Protein AF-A0A914IDL0-F1 (afdb_monomer_lite)

Structure (mmCIF, N/CA/C/O backbone):
data_AF-A0A914IDL0-F1
#
_entry.id   AF-A0A914IDL0-F1
#
loop_
_atom_site.group_PDB
_atom_site.id
_atom_site.type_symbol
_atom_site.label_atom_id
_atom_site.label_alt_id
_atom_site.label_comp_id
_atom_site.label_asym_id
_atom_site.label_entity_id
_atom_site.label_seq_id
_atom_site.pdbx_PDB_ins_code
_atom_site.Cartn_x
_atom_site.Cartn_y
_atom_site.Cartn_z
_atom_site.occupancy
_atom_site.B_iso_or_equiv
_atom_site.auth_seq_id
_atom_site.auth_comp_id
_atom_site.auth_asym_id
_atom_site.auth_atom_id
_atom_site.pdbx_PDB_model_num
ATOM 1 N N . MET A 1 1 ? 23.361 -50.072 -3.884 1.00 53.38 1 MET A N 1
ATOM 2 C CA . MET A 1 1 ? 23.151 -49.444 -2.565 1.00 53.38 1 MET A CA 1
ATOM 3 C C . MET A 1 1 ? 21.654 -49.347 -2.367 1.00 53.38 1 MET A C 1
ATOM 5 O O . MET A 1 1 ? 21.028 -48.433 -2.891 1.00 53.38 1 MET A O 1
ATOM 9 N N . GLU A 1 2 ? 21.094 -50.383 -1.753 1.00 50.19 2 GLU A N 1
ATOM 10 C CA . GLU A 1 2 ? 19.689 -50.462 -1.358 1.00 50.19 2 GLU A CA 1
ATOM 11 C C . GLU A 1 2 ? 19.486 -49.591 -0.116 1.00 50.19 2 GLU A C 1
ATOM 13 O O . GLU A 1 2 ? 20.300 -49.627 0.804 1.00 50.19 2 GLU A O 1
ATOM 18 N N . PHE A 1 3 ? 18.446 -48.759 -0.124 1.00 53.84 3 PHE A N 1
ATOM 19 C CA . PHE A 1 3 ? 18.029 -47.995 1.047 1.00 53.84 3 PHE A CA 1
ATOM 20 C C . PHE A 1 3 ? 16.769 -48.642 1.608 1.00 53.84 3 PHE A C 1
ATOM 22 O O . PHE A 1 3 ? 15.691 -48.521 1.019 1.00 53.84 3 PHE A O 1
ATOM 29 N N . ASP A 1 4 ? 16.929 -49.309 2.746 1.00 59.97 4 ASP A N 1
ATOM 30 C CA . ASP A 1 4 ? 15.833 -49.846 3.537 1.00 59.97 4 ASP A CA 1
ATOM 31 C C . ASP A 1 4 ? 14.940 -48.710 4.049 1.00 59.97 4 ASP A C 1
ATOM 33 O O . ASP A 1 4 ? 15.368 -47.789 4.750 1.00 59.97 4 ASP A O 1
ATOM 37 N N . ARG A 1 5 ? 13.665 -48.775 3.658 1.00 61.88 5 ARG A N 1
ATOM 38 C CA . ARG A 1 5 ? 12.583 -47.949 4.195 1.00 61.88 5 ARG A CA 1
ATOM 39 C C . ARG A 1 5 ? 12.148 -48.530 5.534 1.00 61.88 5 ARG A C 1
ATOM 41 O O . ARG A 1 5 ? 11.360 -49.471 5.564 1.00 61.88 5 ARG A O 1
ATOM 48 N N . ILE A 1 6 ? 12.600 -47.924 6.623 1.00 59.97 6 ILE A N 1
ATOM 49 C CA . ILE A 1 6 ? 11.991 -48.124 7.939 1.00 59.97 6 ILE A CA 1
ATOM 50 C C . ILE A 1 6 ? 10.787 -47.182 8.024 1.00 59.97 6 ILE A C 1
ATOM 52 O O . ILE A 1 6 ? 10.911 -45.962 7.916 1.00 59.97 6 ILE A O 1
ATOM 56 N N . SER A 1 7 ? 9.607 -47.792 8.091 1.00 63.62 7 SER A N 1
ATOM 57 C CA . SER A 1 7 ? 8.305 -47.142 8.156 1.00 63.62 7 SER A CA 1
ATOM 58 C C . SER A 1 7 ? 7.764 -47.332 9.567 1.00 63.62 7 SER A C 1
ATOM 60 O O . SER A 1 7 ? 7.037 -48.291 9.821 1.00 63.62 7 SER A O 1
ATOM 62 N N . ASP A 1 8 ? 8.111 -46.421 10.471 1.00 61.69 8 ASP A N 1
ATOM 63 C CA . ASP A 1 8 ? 7.585 -46.433 11.832 1.00 61.69 8 ASP A CA 1
ATOM 64 C C . ASP A 1 8 ? 6.158 -45.872 11.832 1.00 61.69 8 ASP A C 1
ATOM 66 O O . ASP A 1 8 ? 5.907 -44.685 11.611 1.00 61.69 8 ASP A O 1
ATOM 70 N N . LYS A 1 9 ? 5.199 -46.786 12.008 1.00 61.06 9 LYS A N 1
ATOM 71 C CA . LYS A 1 9 ? 3.814 -46.487 12.367 1.00 61.06 9 LYS A CA 1
ATOM 72 C C . LYS A 1 9 ? 3.774 -46.229 13.870 1.00 61.06 9 LYS A C 1
ATOM 74 O O . LYS A 1 9 ? 3.728 -47.175 14.648 1.00 61.06 9 LYS A O 1
ATOM 79 N N . GLU A 1 10 ? 3.764 -44.964 14.268 1.00 64.38 10 GLU A N 1
ATOM 80 C CA . GLU A 1 10 ? 3.316 -44.590 15.609 1.00 64.38 10 GLU A CA 1
ATOM 81 C C . GLU A 1 10 ? 1.783 -44.557 15.628 1.00 64.38 10 GLU A C 1
ATOM 83 O O . GLU A 1 10 ? 1.140 -43.684 15.038 1.00 64.38 10 GLU A O 1
ATOM 88 N N . GLU A 1 11 ? 1.201 -45.563 16.281 1.00 61.72 11 GLU A N 1
ATOM 89 C CA . GLU A 1 11 ? -0.182 -45.565 16.745 1.00 61.72 11 GLU A CA 1
ATOM 90 C C . GLU A 1 11 ? -0.327 -44.519 17.856 1.00 61.72 11 GLU A C 1
ATOM 92 O O . GLU A 1 11 ? 0.164 -44.701 18.968 1.00 61.72 11 GLU A O 1
ATOM 97 N N . PHE A 1 12 ? -1.002 -43.409 17.556 1.00 57.94 12 PHE A N 1
ATOM 98 C CA . PHE A 1 12 ? -1.473 -42.490 18.586 1.00 57.94 12 PHE A CA 1
ATOM 99 C C . PHE A 1 12 ? -2.861 -42.922 19.052 1.00 57.94 12 PHE A C 1
ATOM 101 O O . PHE A 1 12 ? -3.850 -42.829 18.323 1.00 57.94 12 PHE A O 1
ATOM 108 N N . ASP A 1 13 ? -2.877 -43.412 20.286 1.00 62.47 13 ASP A N 1
ATOM 109 C CA . ASP A 1 13 ? -4.040 -43.785 21.072 1.00 62.47 13 ASP A CA 1
ATOM 110 C C . ASP A 1 13 ? -4.947 -42.561 21.303 1.00 62.47 13 ASP A C 1
ATOM 112 O O . ASP A 1 13 ? -4.528 -41.530 21.843 1.00 62.47 13 ASP A O 1
ATOM 116 N N . ASN A 1 14 ? -6.197 -42.669 20.847 1.00 55.72 14 ASN A N 1
ATOM 117 C CA . ASN A 1 14 ? -7.244 -41.663 21.007 1.00 55.72 14 ASN A CA 1
ATOM 118 C C . ASN A 1 14 ? -7.779 -41.723 22.442 1.00 55.72 14 ASN A C 1
ATOM 120 O O . ASN A 1 14 ? -8.839 -42.277 22.731 1.00 55.72 14 ASN A O 1
ATOM 124 N N . GLY A 1 15 ? -7.007 -41.139 23.353 1.00 55.31 15 GLY A N 1
ATOM 125 C CA . GLY A 1 15 ? -7.364 -40.991 24.751 1.00 55.31 15 GLY A CA 1
ATOM 126 C C . GLY A 1 15 ? -8.398 -39.889 24.985 1.00 55.31 15 GLY A C 1
ATOM 127 O O . GLY A 1 15 ? -8.046 -38.719 25.077 1.00 55.31 15 GLY A O 1
ATOM 128 N N . LYS A 1 16 ? -9.634 -40.339 25.212 1.00 52.12 16 LYS A N 1
ATOM 129 C CA . LYS A 1 16 ? -10.623 -39.817 26.170 1.00 52.12 16 LYS A CA 1
ATOM 130 C C . LYS A 1 16 ? -11.226 -38.432 25.935 1.00 52.12 16 LYS A C 1
ATOM 132 O O . LYS A 1 16 ? -10.655 -37.387 26.236 1.00 52.12 16 LYS A O 1
ATOM 137 N N . ASP A 1 17 ? -12.501 -38.522 25.581 1.00 59.78 17 ASP A N 1
ATOM 138 C CA . ASP A 1 17 ? -13.579 -37.592 25.872 1.00 59.78 17 ASP A CA 1
ATOM 139 C C . ASP A 1 17 ? -13.474 -37.016 27.294 1.00 59.78 17 ASP A C 1
ATOM 141 O O . ASP A 1 17 ? -13.763 -37.677 28.294 1.00 59.78 17 ASP A O 1
ATOM 145 N N . ALA A 1 18 ? -13.067 -35.754 27.375 1.00 55.25 18 ALA A N 1
ATOM 146 C CA . ALA A 1 18 ? -13.416 -34.887 28.482 1.00 55.25 18 ALA A CA 1
ATOM 147 C C . ALA A 1 18 ? -14.534 -33.973 27.978 1.00 55.25 18 ALA A C 1
ATOM 149 O O . ALA A 1 18 ? -14.288 -33.002 27.260 1.00 55.25 18 ALA A O 1
ATOM 150 N N . GLU A 1 19 ? -15.773 -34.321 28.330 1.00 53.66 19 GLU A N 1
ATOM 151 C CA . GLU A 1 19 ? -16.897 -33.391 28.351 1.00 53.66 19 GLU A CA 1
ATOM 152 C C . GLU A 1 19 ? -16.552 -32.243 29.312 1.00 53.66 19 GLU A C 1
ATOM 154 O O . GLU A 1 19 ? -16.916 -32.239 30.487 1.00 53.66 19 GLU A O 1
ATOM 159 N N . GLU A 1 20 ? -15.823 -31.244 28.816 1.00 51.47 20 GLU A N 1
ATOM 160 C CA . GLU A 1 20 ? -15.829 -29.922 29.423 1.00 51.47 20 GLU A CA 1
ATOM 161 C C . GLU A 1 20 ? -17.217 -29.331 29.184 1.00 51.47 20 GLU A C 1
ATOM 163 O O . GLU A 1 20 ? -17.529 -28.761 28.134 1.00 51.47 20 GLU A O 1
ATOM 168 N N . GLN A 1 21 ? -18.076 -29.501 30.187 1.00 46.31 21 GLN A N 1
ATOM 169 C CA . GLN A 1 21 ? -19.281 -28.709 30.347 1.00 46.31 21 GLN A CA 1
ATOM 170 C C . GLN A 1 21 ? -18.874 -27.233 30.334 1.00 46.31 21 GLN A C 1
ATOM 172 O O . GLN A 1 21 ? -18.339 -26.693 31.300 1.00 46.31 21 GLN A O 1
ATOM 177 N N . SER A 1 22 ? -19.101 -26.594 29.186 1.00 48.56 22 SER A N 1
ATOM 178 C CA . SER A 1 22 ? -18.901 -25.170 28.956 1.00 48.56 22 SER A CA 1
ATOM 179 C C . SER A 1 22 ? -19.934 -24.377 29.758 1.00 48.56 22 SER A C 1
ATOM 181 O O . SER A 1 22 ? -20.958 -23.929 29.245 1.00 48.56 22 SER A O 1
ATOM 183 N N . THR A 1 23 ? -19.671 -24.214 31.049 1.00 55.06 23 THR A N 1
ATOM 184 C CA . THR A 1 23 ? -20.317 -23.213 31.889 1.00 55.06 23 THR A CA 1
ATOM 185 C C . THR A 1 23 ? -19.525 -21.919 31.760 1.00 55.06 23 THR A C 1
ATOM 187 O O . THR A 1 23 ? -18.574 -21.709 32.500 1.00 55.06 23 THR A O 1
ATOM 190 N N . ASP A 1 24 ? -19.863 -21.083 30.778 1.00 47.00 24 ASP A N 1
ATOM 191 C CA . ASP A 1 24 ? -19.649 -19.632 30.881 1.00 47.00 24 ASP A CA 1
ATOM 192 C C . ASP A 1 24 ? -20.396 -18.889 29.762 1.00 47.00 24 ASP A C 1
ATOM 194 O O . ASP A 1 24 ? -19.827 -18.255 28.867 1.00 47.00 24 ASP A O 1
ATOM 198 N N . SER A 1 25 ? -21.730 -18.911 29.850 1.00 53.28 25 SER A N 1
ATOM 199 C CA . SER A 1 25 ? -22.615 -17.945 29.185 1.00 53.28 25 SER A CA 1
ATOM 200 C C . SER A 1 25 ? -22.559 -16.568 29.873 1.00 53.28 25 SER A C 1
ATOM 202 O O . SER A 1 25 ? -23.569 -15.899 30.070 1.00 53.28 25 SER A O 1
ATOM 204 N N . LEU A 1 26 ? -21.359 -16.070 30.196 1.00 55.09 26 LEU A N 1
ATOM 205 C CA . LEU A 1 26 ? -21.139 -14.815 30.939 1.00 55.09 26 LEU A CA 1
ATOM 206 C C . LEU A 1 26 ? -21.506 -13.530 30.161 1.00 55.09 26 LEU A C 1
ATOM 208 O O . LEU A 1 26 ? -21.188 -12.421 30.582 1.00 55.09 26 LEU A O 1
ATOM 212 N N . PHE A 1 27 ? -22.198 -13.664 29.029 1.00 54.50 27 PHE A N 1
ATOM 213 C CA . PHE A 1 27 ? -22.925 -12.581 28.370 1.00 54.50 27 PHE A CA 1
ATOM 214 C C . PHE A 1 27 ? -24.301 -13.067 27.891 1.00 54.50 27 PHE A C 1
ATOM 216 O O . PHE A 1 27 ? -24.669 -12.887 26.727 1.00 54.50 27 PHE A O 1
ATOM 223 N N . ASP A 1 28 ? -25.082 -13.651 28.798 1.00 46.97 28 ASP A N 1
ATOM 224 C CA . ASP A 1 28 ? -26.540 -13.692 28.683 1.00 46.97 28 ASP A CA 1
ATOM 225 C C . ASP A 1 28 ? -27.102 -12.261 28.802 1.00 46.97 28 ASP A C 1
ATOM 227 O O . ASP A 1 28 ? -27.613 -11.810 29.822 1.00 46.97 28 ASP A O 1
ATOM 231 N N . ASN A 1 29 ? -26.972 -11.497 27.715 1.00 54.56 29 ASN A N 1
ATOM 232 C CA . ASN A 1 29 ? -27.683 -10.234 27.501 1.00 54.56 29 ASN A CA 1
ATOM 233 C C . ASN A 1 29 ? -29.104 -10.510 26.966 1.00 54.56 29 ASN A C 1
ATOM 235 O O . ASN A 1 29 ? -29.599 -9.812 26.082 1.00 54.56 29 ASN A O 1
ATOM 239 N N . SER A 1 30 ? -29.764 -11.545 27.485 1.00 47.38 30 SER A N 1
ATOM 240 C CA . SER A 1 30 ? -31.131 -11.946 27.133 1.00 47.38 30 SER A CA 1
ATOM 241 C C . SER A 1 30 ? -32.203 -11.064 27.793 1.00 47.38 30 SER A C 1
ATOM 243 O O . SER A 1 30 ? -33.392 -11.286 27.596 1.00 47.38 30 SER A O 1
ATOM 245 N N . ASN A 1 31 ? -31.806 -9.986 28.479 1.00 48.25 31 ASN A N 1
ATOM 246 C CA . ASN A 1 31 ? -32.721 -8.977 29.022 1.00 48.25 31 ASN A CA 1
ATOM 247 C C . ASN A 1 31 ? -32.822 -7.698 28.165 1.00 48.25 31 ASN A C 1
ATOM 249 O O . ASN A 1 31 ? -33.204 -6.637 28.663 1.00 48.25 31 ASN A O 1
ATOM 253 N N . LEU A 1 32 ? -32.505 -7.768 26.865 1.00 51.59 32 LEU A N 1
ATOM 254 C CA . LEU A 1 32 ? -32.957 -6.743 25.922 1.00 51.59 32 LEU A CA 1
ATOM 255 C C . LEU A 1 32 ? -34.403 -7.058 25.533 1.00 51.59 32 LEU A C 1
ATOM 257 O O . LEU A 1 32 ? -34.675 -7.652 24.494 1.00 51.59 32 LEU A O 1
ATOM 261 N N . LYS A 1 33 ? -35.331 -6.651 26.405 1.00 49.22 33 LYS A N 1
ATOM 262 C CA . LYS A 1 33 ? -36.736 -6.475 26.042 1.00 49.22 33 LYS A CA 1
ATOM 263 C C . LYS A 1 33 ? -36.790 -5.723 24.718 1.00 49.22 33 LYS A C 1
ATOM 265 O O . LYS A 1 33 ? -36.422 -4.545 24.658 1.00 49.22 33 LYS A O 1
ATOM 270 N N . GLU A 1 34 ? -37.270 -6.408 23.687 1.00 46.97 34 GLU A N 1
ATOM 271 C CA . GLU A 1 34 ? -37.801 -5.826 22.460 1.00 46.97 34 GLU A CA 1
ATOM 272 C C . GLU A 1 34 ? -38.983 -4.934 22.851 1.00 46.97 34 GLU A C 1
ATOM 274 O O . GLU A 1 34 ? -40.152 -5.307 22.809 1.00 46.97 34 GLU A O 1
ATOM 279 N N . SER A 1 35 ? -38.656 -3.740 23.334 1.00 49.28 35 SER A N 1
ATOM 280 C CA . SER A 1 35 ? -39.630 -2.706 23.625 1.00 49.28 35 SER A CA 1
ATOM 281 C C . SER A 1 35 ? -39.930 -2.033 22.299 1.00 49.28 35 SER A C 1
ATOM 283 O O . SER A 1 35 ? -39.184 -1.183 21.810 1.00 49.28 35 SER A O 1
ATOM 285 N N . SER A 1 36 ? -41.016 -2.509 21.707 1.00 52.31 36 SER A N 1
ATOM 286 C CA . SER A 1 36 ? -41.804 -1.845 20.685 1.00 52.31 36 SER A CA 1
ATOM 287 C C . SER A 1 36 ? -41.843 -0.322 20.867 1.00 52.31 36 SER A C 1
ATOM 289 O O . SER A 1 36 ? -42.139 0.178 21.949 1.00 52.31 36 SER A O 1
ATOM 291 N N . SER A 1 37 ? -41.613 0.369 19.747 1.00 65.81 37 SER A N 1
ATOM 292 C CA . SER A 1 37 ? -42.157 1.681 19.369 1.00 65.81 37 SER A CA 1
ATOM 293 C C . SER A 1 37 ? -42.085 2.826 20.388 1.00 65.81 37 SER A C 1
ATOM 295 O O . SER A 1 37 ? -42.917 2.925 21.282 1.00 65.81 37 SER A O 1
ATOM 297 N N . ASN A 1 38 ? -41.232 3.819 20.124 1.00 46.03 38 ASN A N 1
ATOM 298 C CA . ASN A 1 38 ? -41.718 5.190 19.950 1.00 46.03 38 ASN A CA 1
ATOM 299 C C . ASN A 1 38 ? -40.629 6.087 19.368 1.00 46.03 38 ASN A C 1
ATOM 301 O O . ASN A 1 38 ? -39.452 5.960 19.687 1.00 46.03 38 ASN A O 1
ATOM 305 N N . SER A 1 39 ? -41.047 7.000 18.497 1.00 49.53 39 SER A N 1
ATOM 306 C CA . SER A 1 39 ? -40.244 7.978 17.767 1.00 49.53 39 SER A CA 1
ATOM 307 C C . SER A 1 39 ? -39.629 9.055 18.676 1.00 49.53 39 SER A C 1
ATOM 309 O O . SER A 1 39 ? -39.785 10.255 18.428 1.00 49.53 39 SER A O 1
ATOM 311 N N . GLN A 1 40 ? -38.942 8.657 19.748 1.00 56.47 40 GLN A N 1
ATOM 312 C CA . GLN A 1 40 ? -38.040 9.549 20.456 1.00 56.47 40 GLN A CA 1
ATOM 313 C C . GLN A 1 40 ? -36.929 9.896 19.475 1.00 56.47 40 GLN A C 1
ATOM 315 O O . GLN A 1 40 ? -36.111 9.056 19.118 1.00 56.47 40 GLN A O 1
ATOM 320 N N . LYS A 1 41 ? -36.945 11.138 18.980 1.00 62.91 41 LYS A N 1
ATOM 321 C CA . LYS A 1 41 ? -35.801 11.732 18.291 1.00 62.91 41 LYS A CA 1
ATOM 322 C C . LYS A 1 41 ? -34.587 11.475 19.176 1.00 62.91 41 LYS A C 1
ATOM 324 O O . LYS A 1 41 ? -34.487 12.101 20.229 1.00 62.91 41 LYS A O 1
ATOM 329 N N . ASP A 1 42 ? -33.739 10.531 18.770 1.00 68.00 42 ASP A N 1
ATOM 330 C CA . ASP A 1 42 ? -32.558 10.113 19.515 1.00 68.00 42 ASP A CA 1
ATOM 331 C C . ASP A 1 42 ? -31.793 11.362 19.945 1.00 68.00 42 ASP A C 1
ATOM 333 O O . ASP A 1 42 ? -31.187 12.055 19.118 1.00 68.00 42 ASP A O 1
ATOM 337 N N . ILE A 1 43 ? -31.864 11.695 21.238 1.00 79.81 43 ILE A N 1
ATOM 338 C CA . ILE A 1 43 ? -31.098 12.803 21.796 1.00 79.81 43 ILE A CA 1
ATOM 339 C C . ILE A 1 43 ? -29.644 12.391 21.631 1.00 79.81 43 ILE A C 1
ATOM 341 O O . ILE A 1 43 ? -29.117 11.544 22.353 1.00 79.81 43 ILE A O 1
ATOM 345 N N . LYS A 1 44 ? -29.002 12.946 20.604 1.00 85.69 44 LYS A N 1
ATOM 346 C CA . LYS A 1 44 ? -27.633 12.612 20.243 1.00 85.69 44 LYS A CA 1
ATOM 347 C C . LYS A 1 44 ? -26.725 13.041 21.387 1.00 85.69 44 LYS A C 1
ATOM 349 O O . LYS A 1 44 ? -26.367 14.213 21.484 1.00 85.69 44 LYS A O 1
ATOM 354 N N . LYS A 1 45 ? -26.337 12.082 22.232 1.00 91.81 45 LYS A N 1
ATOM 355 C CA . LYS A 1 45 ? -25.409 12.312 23.342 1.00 91.81 45 LYS A CA 1
ATOM 356 C C . LYS A 1 45 ? -24.155 13.014 22.814 1.00 91.81 45 LYS A C 1
ATOM 358 O O . LYS A 1 45 ? -23.444 12.497 21.944 1.00 91.81 45 LYS A O 1
ATOM 363 N N . MET A 1 46 ? -23.909 14.229 23.299 1.00 94.44 46 MET A N 1
ATOM 364 C CA . MET A 1 46 ? -22.723 14.997 22.943 1.00 94.44 46 MET A CA 1
ATOM 365 C C . MET A 1 46 ? -21.599 14.646 23.907 1.00 94.44 46 MET A C 1
ATOM 367 O O . MET A 1 46 ? -21.603 15.063 25.053 1.00 94.44 46 MET A O 1
ATOM 371 N N . TYR A 1 47 ? -20.622 13.890 23.415 1.00 96.06 47 TYR A N 1
ATOM 372 C CA . TYR A 1 47 ? -19.404 13.603 24.165 1.00 96.06 47 TYR A CA 1
ATOM 373 C C . TYR A 1 47 ? -18.439 14.788 24.077 1.00 96.06 47 TYR A C 1
ATOM 375 O O . TYR A 1 47 ? -18.167 15.302 22.977 1.00 96.06 47 TYR A O 1
ATOM 383 N N . SER A 1 48 ? -17.868 15.178 25.208 1.00 97.25 48 SER A N 1
ATOM 384 C CA . SER A 1 48 ? -16.754 16.115 25.320 1.00 97.25 48 SER A CA 1
ATOM 385 C C . SER A 1 48 ? -15.498 15.588 24.605 1.00 97.25 48 SER A C 1
ATOM 387 O O . SER A 1 48 ? -15.447 14.469 24.088 1.00 97.25 48 SER A O 1
ATOM 389 N N . LYS A 1 49 ? -14.459 16.421 24.489 1.00 96.88 49 LYS A N 1
ATOM 390 C CA . LYS A 1 49 ? -13.193 16.006 23.859 1.00 96.88 49 LYS A CA 1
ATOM 391 C C . LYS A 1 49 ? -12.474 14.928 24.682 1.00 96.88 49 LYS A C 1
ATOM 393 O O . LYS A 1 49 ? -11.928 14.011 24.075 1.00 96.88 49 LYS A O 1
ATOM 398 N N . VAL A 1 50 ? -12.500 15.053 26.010 1.00 96.56 50 VAL A N 1
ATOM 399 C CA . VAL A 1 50 ? -11.821 14.156 26.959 1.00 96.56 50 VAL A CA 1
ATOM 400 C C . VAL A 1 50 ? -12.494 12.785 26.966 1.00 96.56 50 VAL A C 1
ATOM 402 O O . VAL A 1 50 ? -11.831 11.798 26.661 1.00 96.56 50 VAL A O 1
ATOM 405 N N . GLU A 1 51 ? -13.825 12.733 27.104 1.00 97.12 51 GLU A N 1
ATOM 406 C CA . GLU A 1 51 ? -14.588 11.471 27.052 1.00 97.12 51 GLU A CA 1
ATOM 407 C C . GLU A 1 51 ? -14.336 10.701 25.747 1.00 97.12 51 GLU A C 1
ATOM 409 O O . GLU A 1 51 ? -14.190 9.481 25.733 1.00 97.12 51 GLU A O 1
ATOM 414 N N . LYS A 1 52 ? -14.234 11.403 24.608 1.00 97.06 52 LYS A N 1
ATOM 415 C CA . LYS A 1 52 ? -13.910 10.752 23.328 1.00 97.06 52 LYS A CA 1
ATOM 416 C C . LYS A 1 52 ? -12.539 10.073 23.344 1.00 97.06 52 LYS A C 1
ATOM 418 O O . LYS A 1 52 ? -12.376 9.052 22.678 1.00 97.06 52 LYS A O 1
ATOM 423 N N . GLN A 1 53 ? -11.547 10.654 24.018 1.00 95.06 53 GLN A N 1
ATOM 424 C CA . GLN A 1 53 ? -10.205 10.076 24.127 1.00 95.06 53 GLN A CA 1
ATOM 425 C C . GLN A 1 53 ? -10.193 8.882 25.088 1.00 95.06 53 GLN A C 1
ATOM 427 O O . GLN A 1 53 ? -9.603 7.857 24.746 1.00 95.06 53 GLN A O 1
ATOM 432 N N . GLU A 1 54 ? -10.902 8.977 26.213 1.00 96.94 54 GLU A N 1
ATOM 433 C CA . GLU A 1 54 ? -11.084 7.882 27.177 1.00 96.94 54 GLU A CA 1
ATOM 434 C C . GLU A 1 54 ? -11.760 6.674 26.523 1.00 96.94 54 GLU A C 1
ATOM 436 O O . GLU A 1 54 ? -11.202 5.577 26.528 1.00 96.94 54 GLU A O 1
ATOM 441 N N . ILE A 1 55 ? -12.870 6.894 25.807 1.00 97.06 55 ILE A N 1
ATOM 442 C CA . ILE A 1 55 ? -13.561 5.835 25.054 1.00 97.06 55 ILE A CA 1
ATOM 443 C C . ILE A 1 55 ? -12.623 5.185 24.028 1.00 97.06 55 ILE A C 1
ATOM 445 O O . ILE A 1 55 ? -12.656 3.971 23.830 1.00 97.06 55 ILE A O 1
ATOM 449 N N . ILE A 1 56 ? -11.760 5.954 23.350 1.00 96.25 56 ILE A N 1
ATOM 450 C CA . ILE A 1 56 ? -10.776 5.375 22.420 1.00 96.25 56 ILE A CA 1
ATOM 451 C C . ILE A 1 56 ? -9.765 4.489 23.159 1.00 96.25 56 ILE A C 1
ATOM 453 O O . ILE A 1 56 ? -9.416 3.423 22.639 1.00 96.25 56 ILE A O 1
ATOM 457 N N . ALA A 1 57 ? -9.276 4.922 24.322 1.00 96.12 57 ALA A N 1
ATOM 458 C CA . ALA A 1 57 ? -8.313 4.170 25.118 1.00 96.12 57 ALA A CA 1
ATOM 459 C C . ALA A 1 57 ? -8.922 2.853 25.628 1.00 96.12 57 ALA A C 1
ATOM 461 O O . ALA A 1 57 ? -8.354 1.781 25.389 1.00 96.12 57 ALA A O 1
ATOM 462 N N . GLU A 1 58 ? -10.118 2.909 26.216 1.00 97.00 58 GLU A N 1
ATOM 463 C CA . GLU A 1 58 ? -10.846 1.727 26.690 1.00 97.00 58 GLU A CA 1
ATOM 464 C C . GLU A 1 58 ? -11.207 0.778 25.547 1.00 97.00 58 GLU A C 1
ATOM 466 O O . GLU A 1 58 ? -11.010 -0.435 25.655 1.00 97.00 58 GLU A O 1
ATOM 471 N N . PHE A 1 59 ? -11.619 1.316 24.394 1.00 96.25 59 PHE A N 1
ATOM 472 C CA . PHE A 1 59 ? -11.853 0.520 23.192 1.00 96.25 59 PHE A CA 1
ATOM 473 C C . PHE A 1 59 ? -10.618 -0.314 22.812 1.00 96.25 59 PHE A C 1
ATOM 475 O O . PHE A 1 59 ? -10.743 -1.473 22.407 1.00 96.25 59 PHE A O 1
ATOM 482 N N . TYR A 1 60 ? -9.410 0.254 22.905 1.00 94.88 60 TYR A N 1
ATOM 483 C CA . TYR A 1 60 ? -8.178 -0.484 22.612 1.00 94.88 60 TYR A CA 1
ATOM 484 C C . TYR A 1 60 ? -7.830 -1.512 23.689 1.00 94.88 60 TYR A C 1
ATOM 486 O O . TYR A 1 60 ? -7.358 -2.595 23.329 1.00 94.88 60 TYR A O 1
ATOM 494 N N . LYS A 1 61 ? -8.087 -1.205 24.965 1.00 96.50 61 LYS A N 1
ATOM 495 C CA . LYS A 1 61 ? -7.910 -2.139 26.084 1.00 96.50 61 LYS A CA 1
ATOM 496 C C . LYS A 1 61 ? -8.784 -3.383 25.897 1.00 96.50 61 LYS A C 1
ATOM 498 O O . LYS A 1 61 ? -8.243 -4.480 25.761 1.00 96.50 61 LYS A O 1
ATOM 503 N N . LEU A 1 62 ? -10.093 -3.197 25.707 1.00 96.00 62 LEU A N 1
ATOM 504 C CA . LEU A 1 62 ? -11.049 -4.285 25.459 1.00 96.00 62 LEU A CA 1
ATOM 505 C C . LEU A 1 62 ? -10.690 -5.092 24.207 1.00 96.00 62 LEU A C 1
ATOM 507 O O . LEU A 1 62 ? -10.734 -6.321 24.197 1.00 96.00 62 LEU A O 1
ATOM 511 N N . LYS A 1 63 ? -10.252 -4.416 23.139 1.00 94.44 63 LYS A N 1
ATOM 512 C CA . LYS A 1 63 ? -9.807 -5.097 21.917 1.00 94.44 63 LYS A CA 1
ATOM 513 C C . LYS A 1 63 ? -8.552 -5.948 22.134 1.00 94.44 63 LYS A C 1
ATOM 515 O O . LYS A 1 63 ? -8.396 -6.968 21.460 1.00 94.44 63 LYS A O 1
ATOM 520 N N . LYS A 1 64 ? -7.635 -5.527 23.009 1.00 93.00 64 LYS A N 1
ATOM 521 C CA . LYS A 1 64 ? -6.432 -6.296 23.361 1.00 93.00 64 LYS A CA 1
ATOM 522 C C . LYS A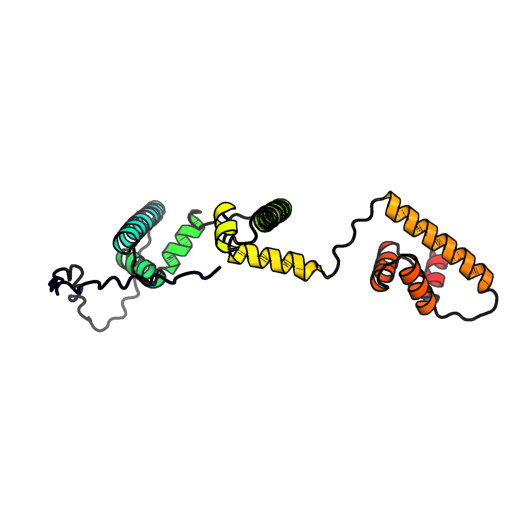 1 64 ? -6.807 -7.527 24.186 1.00 93.00 64 LYS A C 1
ATOM 524 O O . LYS A 1 64 ? -6.374 -8.616 23.827 1.00 93.00 64 LYS A O 1
ATOM 529 N N . GLU A 1 65 ? -7.653 -7.358 25.199 1.00 94.25 65 GLU A N 1
ATOM 530 C CA . GLU A 1 65 ? -8.159 -8.447 26.049 1.00 94.25 65 GLU A CA 1
ATOM 531 C C . GLU A 1 65 ? -8.920 -9.502 25.236 1.00 94.25 65 GLU A C 1
ATOM 533 O O . GLU A 1 65 ? -8.661 -10.702 25.360 1.00 94.25 65 GLU A O 1
ATOM 538 N N . PHE A 1 66 ? -9.788 -9.061 24.320 1.00 92.25 66 PHE A N 1
ATOM 539 C CA . PHE A 1 66 ? -10.510 -9.971 23.433 1.00 92.25 66 PHE A CA 1
ATOM 540 C C . PHE A 1 66 ? -9.544 -10.784 22.563 1.00 92.25 66 PHE A C 1
ATOM 542 O O . PHE A 1 66 ? -9.694 -11.992 22.421 1.00 92.25 66 PHE A O 1
ATOM 549 N N . LYS A 1 67 ? -8.509 -10.143 22.004 1.00 89.00 67 LYS A N 1
ATOM 550 C CA . LYS A 1 67 ? -7.496 -10.823 21.183 1.00 89.00 67 LYS A CA 1
ATOM 551 C C . LYS A 1 67 ? -6.673 -11.847 21.953 1.00 89.00 67 LYS A C 1
ATOM 553 O O . LYS A 1 67 ? -6.307 -12.856 21.362 1.00 89.00 67 LYS A O 1
ATOM 558 N N . SER A 1 68 ? -6.347 -11.579 23.217 1.00 92.00 68 SER A N 1
ATOM 559 C CA . SER A 1 68 ? -5.625 -12.549 24.045 1.00 92.00 68 SER A CA 1
ATOM 560 C C . SER A 1 68 ? -6.479 -13.772 24.358 1.00 92.00 68 SER A C 1
ATOM 562 O O . SER A 1 68 ? -5.960 -14.879 24.280 1.00 92.00 68 SER A O 1
ATOM 564 N N . ARG A 1 69 ? -7.779 -13.589 24.634 1.00 90.94 69 ARG A N 1
ATOM 565 C CA . ARG A 1 69 ? -8.712 -14.704 24.883 1.00 90.94 69 ARG A CA 1
ATOM 566 C C . ARG A 1 69 ? -8.996 -15.515 23.619 1.00 90.94 69 ARG A C 1
ATOM 568 O O . ARG A 1 69 ? -9.065 -16.731 23.658 1.00 90.94 69 ARG A O 1
ATOM 575 N N . ALA A 1 70 ? -9.092 -14.842 22.477 1.00 87.94 70 ALA A N 1
ATOM 576 C CA . ALA A 1 70 ? -9.378 -15.440 21.176 1.00 87.94 70 ALA A CA 1
ATOM 577 C C . ALA A 1 70 ? -8.166 -16.106 20.489 1.00 87.94 70 ALA A C 1
ATOM 579 O O . ALA A 1 70 ? -8.197 -16.350 19.279 1.00 87.94 70 ALA A O 1
ATOM 580 N N . LYS A 1 71 ? -7.058 -16.337 21.199 1.00 88.94 71 LYS A N 1
ATOM 581 C CA . LYS A 1 71 ? -5.828 -16.848 20.587 1.00 88.94 71 LYS A CA 1
ATOM 582 C C . LYS A 1 71 ? -6.069 -18.267 20.051 1.00 88.94 71 LYS A C 1
ATOM 584 O O . LYS A 1 71 ? -6.337 -19.174 20.820 1.00 88.94 71 LYS A O 1
ATOM 589 N N . GLY A 1 72 ? -5.973 -18.439 18.731 1.00 85.19 72 GLY A N 1
ATOM 590 C CA . GLY A 1 72 ? -6.217 -19.721 18.047 1.00 85.19 72 GLY A CA 1
ATOM 591 C C . GLY A 1 72 ? -7.584 -19.839 17.363 1.00 85.19 72 GLY A C 1
ATOM 592 O O . GLY A 1 72 ? -7.761 -20.717 16.528 1.00 85.19 72 GLY A O 1
ATOM 593 N N . MET A 1 73 ? -8.515 -18.916 17.619 1.00 85.31 73 MET A N 1
ATOM 594 C CA . MET A 1 73 ? -9.834 -18.898 16.980 1.00 85.31 73 MET A CA 1
ATOM 595 C C . MET A 1 73 ? -9.925 -17.816 15.892 1.00 85.31 73 MET A C 1
ATOM 597 O O . MET A 1 73 ? -9.450 -16.687 16.050 1.00 85.31 73 MET A O 1
ATOM 601 N N . SER A 1 74 ? -10.556 -18.153 14.764 1.00 81.94 74 SER A N 1
ATOM 602 C CA . SER A 1 74 ? -10.830 -17.202 13.681 1.00 81.94 74 SER A CA 1
ATOM 603 C C . SER A 1 74 ? -12.065 -16.369 14.022 1.00 81.94 74 SER A C 1
ATOM 605 O O . SER A 1 74 ? -13.185 -16.872 13.997 1.00 81.94 74 SER A O 1
ATOM 607 N N . TYR A 1 75 ? -11.878 -15.084 14.331 1.00 84.19 75 TYR A N 1
ATOM 608 C CA . TYR A 1 75 ? -12.986 -14.158 14.568 1.00 84.19 75 TYR A CA 1
ATOM 609 C C . TYR A 1 75 ? -13.014 -13.012 13.566 1.00 84.19 75 TYR A C 1
ATOM 611 O O . TYR A 1 75 ? -11.988 -12.413 13.227 1.00 84.19 75 TYR A O 1
ATOM 619 N N . ASP A 1 76 ? -14.230 -12.611 13.197 1.00 89.94 76 ASP A N 1
ATOM 620 C CA . ASP A 1 76 ? -14.449 -11.365 12.479 1.00 89.94 76 ASP A CA 1
ATOM 621 C C . ASP A 1 76 ? -14.242 -10.158 13.412 1.00 89.94 76 ASP A C 1
ATOM 623 O O . ASP A 1 76 ? -15.116 -9.746 14.183 1.00 89.94 76 ASP A O 1
ATOM 627 N N . MET A 1 77 ? -13.063 -9.546 13.298 1.00 87.75 77 MET A N 1
ATOM 628 C CA . MET A 1 77 ? -12.679 -8.324 14.014 1.00 87.75 77 MET A CA 1
ATOM 629 C C . MET A 1 77 ? -13.659 -7.165 13.801 1.00 87.75 77 MET A C 1
ATOM 631 O O . MET A 1 77 ? -13.745 -6.276 14.650 1.00 87.75 77 MET A O 1
ATOM 635 N N . ASN A 1 78 ? -14.410 -7.151 12.695 1.00 91.38 78 ASN A N 1
ATOM 636 C CA . ASN A 1 78 ? -15.420 -6.127 12.454 1.00 91.38 78 ASN A CA 1
ATOM 637 C C . ASN A 1 78 ? -16.615 -6.265 13.400 1.00 91.38 78 ASN A C 1
ATOM 639 O O . ASN A 1 78 ? -17.121 -5.247 13.879 1.00 91.38 78 ASN A O 1
ATOM 643 N N . LYS A 1 79 ? -17.037 -7.501 13.695 1.00 93.44 79 LYS A N 1
ATOM 644 C CA . LYS A 1 79 ? -18.133 -7.798 14.626 1.00 93.44 79 LYS A CA 1
ATOM 645 C C . LYS A 1 79 ? -17.748 -7.427 16.057 1.00 93.44 79 LYS A C 1
ATOM 647 O O . LYS A 1 79 ? -18.542 -6.801 16.752 1.00 93.44 79 LYS A O 1
ATOM 652 N N . ILE A 1 80 ? -16.509 -7.720 16.456 1.00 93.62 80 ILE A N 1
ATOM 653 C CA . ILE A 1 80 ? -15.958 -7.330 17.766 1.00 93.62 80 ILE A CA 1
ATOM 654 C C . ILE A 1 80 ? -15.896 -5.805 17.892 1.00 93.62 80 ILE A C 1
ATOM 656 O O . ILE A 1 80 ? -16.425 -5.250 18.849 1.00 93.62 80 ILE A O 1
ATOM 660 N N . ASP A 1 81 ? -15.331 -5.112 16.896 1.00 94.69 81 ASP A N 1
ATOM 661 C CA . ASP A 1 81 ? -15.283 -3.645 16.887 1.00 94.69 81 ASP A CA 1
ATOM 662 C C . ASP A 1 81 ? -16.687 -3.025 16.995 1.00 94.69 81 ASP A C 1
ATOM 664 O O . ASP A 1 81 ? -16.852 -1.989 17.635 1.00 94.69 81 ASP A O 1
ATOM 668 N N . LYS A 1 82 ? -17.696 -3.637 16.354 1.00 96.44 82 LYS A N 1
ATOM 669 C CA . LYS A 1 82 ? -19.093 -3.191 16.429 1.00 96.44 82 LYS A CA 1
ATOM 670 C C . LYS A 1 82 ? -19.674 -3.397 17.831 1.00 96.44 82 LYS A C 1
ATOM 672 O O . LYS A 1 82 ? -20.260 -2.455 18.350 1.00 96.44 82 LYS A O 1
ATOM 677 N N . LYS A 1 83 ? -19.466 -4.569 18.445 1.00 95.38 83 LYS A N 1
ATOM 678 C CA . LYS A 1 83 ? -19.929 -4.875 19.810 1.00 95.38 83 LYS A CA 1
ATOM 679 C C . LYS A 1 83 ? -19.309 -3.940 20.854 1.00 95.38 83 LYS A C 1
ATOM 681 O O . LYS A 1 83 ? -20.041 -3.345 21.633 1.00 95.38 83 LYS A O 1
ATOM 686 N N . ILE A 1 84 ? -17.986 -3.748 20.814 1.00 95.62 84 ILE A N 1
ATOM 687 C CA . ILE A 1 84 ? -17.288 -2.826 21.727 1.00 95.62 84 ILE A CA 1
ATOM 688 C C . ILE A 1 84 ? -17.772 -1.385 21.506 1.00 95.62 84 ILE A C 1
ATOM 690 O O . ILE A 1 84 ? -17.943 -0.638 22.454 1.00 95.62 84 ILE A O 1
ATOM 694 N N . ALA A 1 85 ? -18.024 -0.959 20.263 1.00 96.00 85 ALA A N 1
ATOM 695 C CA . ALA A 1 85 ? -18.569 0.380 20.031 1.00 96.00 85 ALA A CA 1
ATOM 696 C C . ALA A 1 85 ? -19.982 0.540 20.627 1.00 96.00 85 ALA A C 1
ATOM 698 O O . ALA A 1 85 ? -20.267 1.545 21.280 1.00 96.00 85 ALA A O 1
ATOM 699 N N . GLN A 1 86 ? -20.836 -0.473 20.446 1.00 95.81 86 GLN A N 1
ATOM 700 C CA . GLN A 1 86 ? -22.197 -0.492 20.981 1.00 95.81 86 GLN A CA 1
ATOM 701 C C . GLN A 1 86 ? -22.234 -0.428 22.513 1.00 95.81 86 GLN A C 1
ATOM 703 O O . GLN A 1 86 ? -23.094 0.274 23.036 1.00 95.81 86 GLN A O 1
ATOM 708 N N . SER A 1 87 ? -21.290 -1.054 23.230 1.00 95.94 87 SER A N 1
ATOM 709 C CA . SER A 1 87 ? -21.237 -0.962 24.702 1.00 95.94 87 SER A CA 1
ATOM 710 C C . SER A 1 87 ? -20.975 0.457 25.216 1.00 95.94 87 SER A C 1
ATOM 712 O O . SER A 1 87 ? -21.342 0.776 26.339 1.00 95.94 87 SER A O 1
ATOM 714 N N . PHE A 1 88 ? -20.396 1.335 24.390 1.00 95.44 88 PHE A N 1
ATOM 715 C CA . PHE A 1 88 ? -20.207 2.757 24.703 1.00 95.44 88 PHE A CA 1
ATOM 716 C C . PHE A 1 88 ? -21.352 3.657 24.204 1.00 95.44 88 PHE A C 1
ATOM 718 O O . PHE A 1 88 ? -21.251 4.884 24.287 1.00 95.44 88 PHE A O 1
ATOM 725 N N . GLY A 1 89 ? -22.420 3.079 23.640 1.00 94.62 89 GLY A N 1
ATOM 726 C CA . GLY A 1 89 ? -23.533 3.828 23.051 1.00 94.62 89 GLY A CA 1
ATOM 727 C C . GLY A 1 89 ? -23.158 4.580 21.770 1.00 94.62 89 GLY A C 1
ATOM 728 O O . GLY A 1 89 ? -23.800 5.566 21.412 1.00 94.62 89 GLY A O 1
ATOM 729 N N . VAL A 1 90 ? -22.100 4.156 21.069 1.00 95.62 90 VAL A N 1
ATOM 730 C CA . VAL A 1 90 ? -21.620 4.823 19.851 1.00 95.62 90 VAL A CA 1
ATOM 731 C C . VAL A 1 90 ? -21.502 3.860 18.681 1.00 95.62 90 VAL A C 1
ATOM 733 O O . VAL A 1 90 ? -21.217 2.673 18.812 1.00 95.62 90 VAL A O 1
ATOM 736 N N . SER A 1 91 ? -21.677 4.383 17.471 1.00 96.31 91 SER A N 1
ATOM 737 C CA . SER A 1 91 ? -21.438 3.583 16.274 1.00 96.31 91 SER A CA 1
ATOM 738 C C . SER A 1 91 ? -19.937 3.334 16.059 1.00 96.31 91 SER A C 1
ATOM 740 O O . SER A 1 91 ? -19.077 4.161 16.386 1.00 96.31 91 SER A O 1
ATOM 742 N N . ARG A 1 92 ? -19.598 2.216 15.409 1.00 96.38 92 ARG A N 1
ATOM 743 C CA . ARG A 1 92 ? -18.213 1.910 15.015 1.00 96.38 92 ARG A CA 1
ATOM 744 C C . ARG A 1 92 ? -17.597 3.006 14.134 1.00 96.38 92 ARG A C 1
ATOM 746 O O . ARG A 1 92 ? -16.409 3.313 14.261 1.00 96.38 92 ARG A O 1
ATOM 753 N N . SER A 1 93 ? -18.380 3.589 13.225 1.00 96.31 93 SER A N 1
ATOM 754 C CA . SER A 1 93 ? -17.918 4.673 12.351 1.00 96.31 93 SER A CA 1
ATOM 755 C C . SER A 1 93 ? -17.595 5.936 13.155 1.00 96.31 93 SER A C 1
ATOM 757 O O . SER A 1 93 ? -16.572 6.565 12.882 1.00 96.31 93 SER A O 1
ATOM 759 N N . THR A 1 94 ? -18.375 6.247 14.197 1.00 96.44 94 THR A N 1
ATOM 760 C CA . THR A 1 94 ? -18.097 7.345 15.137 1.00 96.44 94 THR A CA 1
ATOM 761 C C . THR A 1 94 ? -16.730 7.178 15.803 1.00 96.44 94 THR A C 1
ATOM 763 O O . THR A 1 94 ? -15.901 8.086 15.717 1.00 96.44 94 THR A O 1
ATOM 766 N N . ILE A 1 95 ? -16.438 5.999 16.368 1.00 96.19 95 ILE A N 1
ATOM 767 C CA . ILE A 1 95 ? -15.126 5.714 16.978 1.00 96.19 95 ILE A CA 1
ATOM 768 C C . ILE A 1 95 ? -13.997 5.844 15.947 1.00 96.19 95 ILE A C 1
ATOM 770 O O . ILE A 1 95 ? -12.956 6.435 16.233 1.00 96.19 95 ILE A O 1
ATOM 774 N N . ASN A 1 96 ? -14.182 5.325 14.730 1.00 94.25 96 ASN A N 1
ATOM 775 C CA . ASN A 1 96 ? -13.178 5.444 13.668 1.00 94.25 96 ASN A CA 1
ATOM 776 C C . ASN A 1 96 ? -12.914 6.904 13.273 1.00 94.25 96 ASN A C 1
ATOM 778 O O . ASN A 1 96 ? -11.765 7.272 13.019 1.00 94.25 96 ASN A O 1
ATOM 782 N N . ASN A 1 97 ? -13.951 7.739 13.241 1.00 95.31 97 ASN A N 1
ATOM 783 C CA . ASN A 1 97 ? -13.818 9.165 12.964 1.00 95.31 97 ASN A CA 1
ATOM 784 C C . ASN A 1 97 ? -13.082 9.889 14.093 1.00 95.31 97 ASN A C 1
ATOM 786 O O . ASN A 1 97 ? -12.190 10.688 13.812 1.00 95.31 97 ASN A O 1
ATOM 790 N N . TRP A 1 98 ? -13.377 9.570 15.357 1.00 96.50 98 TRP A N 1
ATOM 791 C CA . TRP A 1 98 ? -12.621 10.113 16.486 1.00 96.50 98 TRP A CA 1
ATOM 792 C C . TRP A 1 98 ? -11.154 9.683 16.425 1.00 96.50 98 TRP A C 1
ATOM 794 O O . TRP A 1 98 ? -10.275 10.536 16.497 1.00 96.50 98 TRP A O 1
ATOM 804 N N . LYS A 1 99 ? -10.867 8.401 16.162 1.00 93.94 99 LYS A N 1
ATOM 805 C CA . LYS A 1 99 ? -9.490 7.911 15.980 1.00 93.94 99 LYS A CA 1
ATOM 806 C C . LYS A 1 99 ? -8.737 8.688 14.904 1.00 93.94 99 LYS A C 1
ATOM 808 O O . LYS A 1 99 ? -7.599 9.071 15.138 1.00 93.94 99 LYS A O 1
ATOM 813 N N . LYS A 1 100 ? -9.360 8.956 13.751 1.00 91.25 100 LYS A N 1
ATOM 814 C CA . LYS A 1 100 ? -8.762 9.798 12.700 1.00 91.25 100 LYS A CA 1
ATOM 815 C C . LYS A 1 100 ? -8.509 11.227 13.194 1.00 91.25 100 LYS A C 1
ATOM 817 O O . LYS A 1 100 ? -7.410 11.734 13.011 1.00 91.25 100 LYS A O 1
ATOM 822 N N . LYS A 1 101 ? -9.500 11.851 13.844 1.00 93.81 101 LYS A N 1
ATOM 823 C CA . LYS A 1 101 ? -9.417 13.235 14.348 1.00 93.81 101 LYS A CA 1
ATOM 824 C C . LYS A 1 101 ? -8.320 13.421 15.401 1.00 93.81 101 LYS A C 1
ATOM 826 O O . LYS A 1 101 ? -7.692 14.470 15.435 1.00 93.81 101 LYS A O 1
ATOM 831 N N . PHE A 1 102 ? -8.086 12.410 16.232 1.00 92.06 102 PHE A N 1
ATOM 832 C CA . PHE A 1 102 ? -7.067 12.427 17.284 1.00 92.06 102 PHE A CA 1
ATOM 833 C C . PHE A 1 102 ? -5.743 11.756 16.875 1.00 92.06 102 PHE A C 1
ATOM 835 O O . PHE A 1 102 ? -4.881 11.555 17.720 1.00 92.06 102 PHE A O 1
ATOM 842 N N . GLY A 1 103 ? -5.568 11.366 15.607 1.00 87.81 103 GLY A N 1
ATOM 843 C CA . GLY A 1 103 ? -4.319 10.756 15.132 1.00 87.81 103 GLY A CA 1
ATOM 844 C C . GLY A 1 103 ? -4.078 9.300 15.565 1.00 87.81 103 GLY A C 1
ATOM 845 O O . GLY A 1 103 ? -3.029 8.746 15.259 1.00 87.81 103 GLY A O 1
ATOM 846 N N . PHE A 1 104 ? -5.051 8.640 16.203 1.00 84.06 104 PHE A N 1
ATOM 847 C CA . PHE A 1 104 ? -5.011 7.205 16.530 1.00 84.06 104 PHE A CA 1
ATOM 848 C C . PHE A 1 104 ? -5.355 6.290 15.352 1.00 84.06 104 PHE A C 1
ATOM 850 O O . PHE A 1 104 ? -5.346 5.060 15.493 1.00 84.06 104 PHE A O 1
ATOM 857 N N . SER A 1 105 ? -5.718 6.838 14.187 1.00 78.81 105 SER A N 1
ATOM 858 C CA . SER A 1 105 ? -5.708 6.026 12.977 1.00 78.81 105 SER A CA 1
ATOM 859 C C . SER A 1 105 ? -4.291 5.515 12.786 1.00 78.81 105 SER A C 1
ATOM 861 O O . SER A 1 105 ? -3.346 6.291 12.865 1.00 78.81 105 SER A O 1
ATOM 863 N N . LYS A 1 106 ? -4.140 4.213 12.514 1.00 69.81 106 LYS A N 1
ATOM 864 C CA . LYS A 1 106 ? -2.882 3.677 11.998 1.00 69.81 106 LYS A CA 1
ATOM 865 C C . LYS A 1 106 ? -2.604 4.413 10.697 1.00 69.81 106 LYS A C 1
ATOM 867 O O . LYS A 1 106 ? -3.087 4.003 9.639 1.00 69.81 106 LYS A O 1
ATOM 872 N N . ASN A 1 107 ? -1.912 5.541 10.782 1.00 63.88 107 ASN A N 1
ATOM 873 C CA . ASN A 1 107 ? -1.429 6.254 9.629 1.00 63.88 107 ASN A CA 1
ATOM 874 C C . ASN A 1 107 ? -0.531 5.234 8.958 1.00 63.88 107 ASN A C 1
ATOM 876 O O . ASN A 1 107 ? 0.508 4.863 9.500 1.00 63.88 107 ASN A O 1
ATOM 880 N N . LYS A 1 108 ? -1.007 4.665 7.843 1.00 71.81 108 LYS A N 1
ATOM 881 C CA . LYS A 1 108 ? -0.178 3.794 7.019 1.00 71.81 108 LYS A CA 1
ATOM 882 C C . LYS A 1 108 ? 1.094 4.596 6.803 1.00 71.81 108 LYS A C 1
ATOM 884 O O . LYS A 1 108 ? 0.987 5.708 6.280 1.00 71.81 108 LYS A O 1
ATOM 889 N N . LYS A 1 109 ? 2.232 4.087 7.293 1.00 81.56 109 LYS A N 1
ATOM 890 C CA . LYS A 1 109 ? 3.519 4.773 7.179 1.00 81.56 109 LYS A CA 1
ATOM 891 C C . LYS A 1 109 ? 3.623 5.260 5.736 1.00 81.56 109 LYS A C 1
ATOM 893 O O . LYS A 1 109 ? 3.478 4.470 4.798 1.00 81.56 109 LYS A O 1
ATOM 898 N N . LYS A 1 110 ? 3.686 6.579 5.553 1.00 88.81 110 LYS A N 1
ATOM 899 C CA . LYS A 1 110 ? 3.788 7.159 4.219 1.00 88.81 110 LYS A CA 1
ATOM 900 C C . LYS A 1 110 ? 5.245 7.017 3.829 1.00 88.81 110 LYS A C 1
ATOM 902 O O . LYS A 1 110 ? 6.081 7.731 4.354 1.00 88.81 110 LYS A O 1
ATOM 907 N N . TYR A 1 111 ? 5.523 6.066 2.951 1.00 92.31 111 TYR A N 1
ATOM 908 C CA . TYR A 1 111 ? 6.856 5.899 2.394 1.00 92.31 111 TYR A CA 1
ATOM 909 C C . TYR A 1 111 ? 7.040 6.887 1.241 1.00 92.31 111 TYR A C 1
ATOM 911 O O . TYR A 1 111 ? 6.201 6.964 0.328 1.00 92.31 111 TYR A O 1
ATOM 919 N N . THR A 1 112 ? 8.145 7.616 1.270 1.00 93.62 112 THR A N 1
ATOM 920 C CA . THR A 1 112 ? 8.677 8.366 0.132 1.00 93.62 112 THR A CA 1
ATOM 921 C C . THR A 1 112 ? 9.032 7.405 -1.005 1.00 93.62 112 THR A C 1
ATOM 923 O O . THR A 1 112 ? 9.118 6.190 -0.825 1.00 93.62 112 THR A O 1
ATOM 926 N N . ASN A 1 113 ? 9.204 7.917 -2.225 1.00 88.44 113 ASN A N 1
ATOM 927 C CA . ASN A 1 113 ? 9.586 7.048 -3.340 1.00 88.44 113 ASN A CA 1
ATOM 928 C C . ASN A 1 113 ? 10.990 6.455 -3.152 1.00 88.44 113 ASN A C 1
ATOM 930 O O . ASN A 1 113 ? 11.180 5.296 -3.503 1.00 88.44 113 ASN A O 1
ATOM 934 N N . ALA A 1 114 ? 11.924 7.201 -2.555 1.00 89.75 114 ALA A N 1
ATOM 935 C CA . ALA A 1 114 ? 13.260 6.708 -2.227 1.00 89.75 114 ALA A CA 1
ATOM 936 C C . ALA A 1 114 ? 13.201 5.520 -1.251 1.00 89.75 114 ALA A C 1
ATOM 938 O O . ALA A 1 114 ? 13.701 4.446 -1.574 1.00 89.75 114 ALA A O 1
ATOM 939 N N . GLU A 1 115 ? 12.473 5.657 -0.136 1.00 94.44 115 GLU A N 1
ATOM 940 C CA . GLU A 1 115 ? 12.298 4.567 0.837 1.00 94.44 115 GLU A CA 1
ATOM 941 C C . GLU A 1 115 ? 11.643 3.329 0.209 1.00 94.44 115 GLU A C 1
ATOM 943 O O . GLU A 1 115 ? 12.048 2.202 0.480 1.00 94.44 115 GLU A O 1
ATOM 948 N N . LYS A 1 116 ? 10.636 3.508 -0.663 1.00 95.00 116 LYS A N 1
ATOM 949 C CA . LYS A 1 116 ? 10.013 2.375 -1.377 1.00 95.00 116 LYS A CA 1
ATOM 950 C C . LYS A 1 116 ? 11.035 1.602 -2.203 1.00 95.00 116 LYS A C 1
ATOM 952 O O . LYS A 1 116 ? 10.987 0.373 -2.227 1.00 95.00 116 LYS A O 1
ATOM 957 N N . TRP A 1 117 ? 11.921 2.311 -2.901 1.00 92.81 117 TRP A N 1
ATOM 958 C CA . TRP A 1 117 ? 12.956 1.699 -3.730 1.00 92.81 117 TRP A CA 1
ATOM 959 C C . TRP A 1 117 ? 14.011 0.987 -2.897 1.00 92.81 117 TRP A C 1
ATOM 961 O O . TRP A 1 117 ? 14.385 -0.133 -3.238 1.00 92.81 117 TRP A O 1
ATOM 971 N N . GLU A 1 118 ? 14.443 1.588 -1.794 1.00 95.06 118 GLU A N 1
ATOM 972 C CA . GLU A 1 118 ? 15.398 0.974 -0.873 1.00 95.06 118 GLU A CA 1
ATOM 973 C C . GLU A 1 118 ? 14.834 -0.308 -0.248 1.00 95.06 118 GLU A C 1
ATOM 975 O O . GLU A 1 118 ? 15.467 -1.363 -0.295 1.00 95.06 118 GLU A O 1
ATOM 980 N N . LEU A 1 119 ? 13.587 -0.266 0.224 1.00 96.69 119 LEU A N 1
ATOM 981 C CA . LEU A 1 119 ? 12.900 -1.439 0.762 1.00 96.69 119 LEU A CA 1
ATOM 982 C C . LEU A 1 119 ? 12.703 -2.535 -0.294 1.00 96.69 119 LEU A C 1
ATOM 984 O O . LEU A 1 119 ? 12.866 -3.715 0.013 1.00 96.69 119 LEU A O 1
ATOM 988 N N . LEU A 1 120 ? 12.398 -2.171 -1.545 1.00 96.31 120 LEU A N 1
ATOM 989 C CA . LEU A 1 120 ? 12.347 -3.131 -2.653 1.00 96.31 120 LEU A CA 1
ATOM 990 C C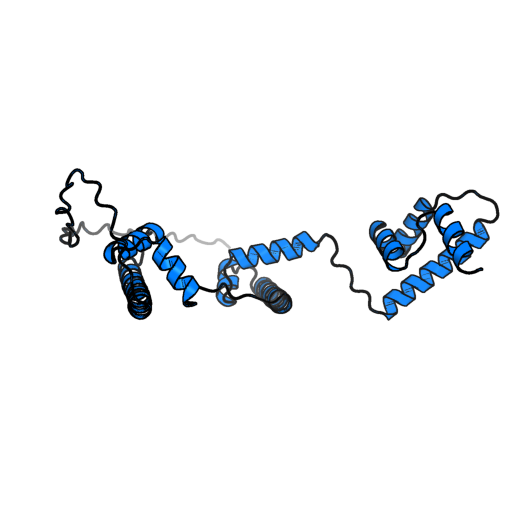 . LEU A 1 120 ? 13.726 -3.735 -2.954 1.00 96.31 120 LEU A C 1
ATOM 992 O O . LEU A 1 120 ? 13.817 -4.940 -3.186 1.00 96.31 120 LEU A O 1
ATOM 996 N N . LYS A 1 121 ? 14.796 -2.931 -2.937 1.00 95.00 121 LYS A N 1
ATOM 997 C CA . LYS A 1 121 ? 16.175 -3.403 -3.133 1.00 95.00 121 LYS A CA 1
ATOM 998 C C . LYS A 1 121 ? 16.553 -4.416 -2.050 1.00 95.00 121 LYS A C 1
ATOM 1000 O O . LYS A 1 121 ? 17.031 -5.500 -2.380 1.00 95.00 121 LYS A O 1
ATOM 1005 N N . ASN A 1 122 ? 16.248 -4.107 -0.789 1.00 97.25 122 ASN A N 1
ATOM 1006 C CA . ASN A 1 122 ? 16.470 -5.005 0.345 1.00 97.25 122 ASN A CA 1
ATOM 1007 C C . ASN A 1 122 ? 15.636 -6.287 0.226 1.00 97.25 122 ASN A C 1
ATOM 1009 O O . ASN A 1 122 ? 16.165 -7.380 0.413 1.00 97.25 122 ASN A O 1
ATOM 1013 N N . PHE A 1 123 ? 14.366 -6.179 -0.175 1.00 97.56 123 PHE A N 1
ATOM 1014 C CA . PHE A 1 123 ? 13.513 -7.337 -0.443 1.00 97.56 123 PHE A CA 1
ATOM 1015 C C . PHE A 1 123 ? 14.133 -8.286 -1.480 1.00 97.56 123 PHE A C 1
ATOM 1017 O O . PHE A 1 123 ? 14.216 -9.490 -1.237 1.00 97.56 123 PHE A O 1
ATOM 1024 N N . TYR A 1 124 ? 14.593 -7.763 -2.623 1.00 96.69 124 TYR A N 1
ATOM 1025 C CA . TYR A 1 124 ? 15.206 -8.596 -3.660 1.00 96.69 124 TYR A CA 1
ATOM 1026 C C . TYR A 1 124 ? 16.555 -9.175 -3.232 1.00 96.69 124 TYR A C 1
ATOM 1028 O O . TYR A 1 124 ? 16.838 -10.319 -3.579 1.00 96.69 124 TYR A O 1
ATOM 1036 N N . LYS A 1 125 ? 17.353 -8.432 -2.454 1.00 97.62 125 LYS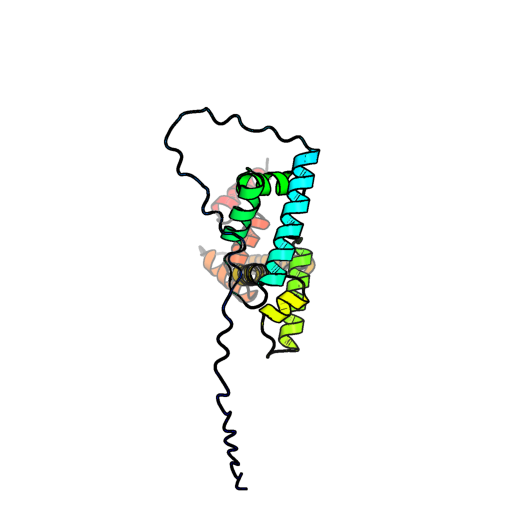 A N 1
ATOM 1037 C CA . LYS A 1 125 ? 18.602 -8.937 -1.868 1.00 97.62 125 LYS A CA 1
ATOM 1038 C C . LYS A 1 125 ? 18.335 -10.153 -0.973 1.00 97.62 125 LYS A C 1
ATOM 1040 O O . LYS A 1 125 ? 18.849 -11.229 -1.260 1.00 97.62 125 LYS A O 1
ATOM 1045 N N . ILE A 1 126 ? 17.430 -10.021 0.003 1.00 97.94 126 ILE A N 1
ATOM 1046 C CA . ILE A 1 126 ? 17.052 -11.116 0.914 1.00 97.94 126 ILE A CA 1
ATOM 1047 C C . ILE A 1 126 ? 16.486 -12.305 0.131 1.00 97.94 126 ILE A C 1
ATOM 1049 O O . ILE A 1 126 ? 16.827 -13.451 0.412 1.00 97.94 126 ILE A O 1
ATOM 1053 N N . LYS A 1 127 ? 15.634 -12.051 -0.873 1.00 97.75 127 LYS A N 1
ATOM 1054 C CA . LYS A 1 127 ? 15.036 -13.111 -1.696 1.00 97.75 127 LYS A CA 1
ATOM 1055 C C . LYS A 1 127 ? 16.066 -13.844 -2.563 1.00 97.75 127 LYS A C 1
ATOM 1057 O O . LYS A 1 127 ? 15.886 -15.033 -2.809 1.00 97.75 127 LYS A O 1
ATOM 1062 N N . LYS A 1 128 ? 17.111 -13.152 -3.029 1.00 97.12 128 LYS A N 1
ATOM 1063 C CA . LYS A 1 128 ? 18.225 -13.745 -3.781 1.00 97.12 128 LYS A CA 1
ATOM 1064 C C . LYS A 1 128 ? 19.096 -14.622 -2.880 1.00 97.12 128 LYS A C 1
ATOM 1066 O O . LYS A 1 128 ? 19.445 -15.721 -3.284 1.00 97.12 128 LYS A O 1
ATOM 1071 N N . GLU A 1 129 ? 19.409 -14.143 -1.678 1.00 98.19 129 GLU A N 1
ATOM 1072 C CA . GLU A 1 129 ? 20.188 -14.882 -0.672 1.00 98.19 129 GLU A CA 1
ATOM 1073 C C . GLU A 1 129 ? 19.405 -16.077 -0.103 1.00 98.19 129 GLU A C 1
ATOM 1075 O O . GLU A 1 129 ? 19.992 -17.103 0.215 1.00 98.19 129 GLU A O 1
ATOM 1080 N N . ASN A 1 130 ? 18.071 -15.979 -0.031 1.00 97.62 130 ASN A N 1
ATOM 1081 C CA . ASN A 1 130 ? 17.198 -17.002 0.551 1.00 97.62 130 ASN A CA 1
ATOM 1082 C C . ASN A 1 130 ? 16.036 -17.369 -0.398 1.00 97.62 130 ASN A C 1
ATOM 1084 O O . ASN A 1 130 ? 14.883 -16.986 -0.151 1.00 97.62 130 ASN A O 1
ATOM 1088 N N . PRO A 1 131 ? 16.283 -18.136 -1.479 1.00 97.88 131 PRO A N 1
ATOM 1089 C CA . PRO A 1 131 ? 15.263 -18.438 -2.485 1.00 97.88 131 PRO A CA 1
ATOM 1090 C C . PRO A 1 131 ? 14.029 -19.163 -1.934 1.00 97.88 131 PRO A C 1
ATOM 1092 O O . PRO A 1 131 ? 12.919 -18.909 -2.406 1.00 97.88 131 PRO A O 1
ATOM 1095 N N . GLN A 1 132 ? 14.187 -19.988 -0.894 1.00 97.50 132 GLN A N 1
ATOM 1096 C CA . GLN A 1 132 ? 13.089 -20.732 -0.259 1.00 97.50 132 GLN A CA 1
ATOM 1097 C C . GLN A 1 132 ? 12.191 -19.859 0.632 1.00 97.50 132 GLN A C 1
ATOM 1099 O O . GLN A 1 132 ? 11.061 -20.229 0.956 1.00 97.50 132 GLN A O 1
ATOM 1104 N N . LEU A 1 133 ? 12.651 -18.665 1.023 1.00 97.81 133 LEU A N 1
ATOM 1105 C CA . LEU A 1 133 ? 11.909 -17.821 1.950 1.00 97.81 133 LEU A CA 1
ATOM 1106 C C . LEU A 1 133 ? 10.673 -17.219 1.265 1.00 97.81 133 LEU A C 1
ATOM 1108 O O . LEU A 1 133 ? 10.749 -16.590 0.200 1.00 97.81 133 LEU A O 1
ATOM 1112 N N . ARG A 1 134 ? 9.499 -17.411 1.873 1.00 97.81 134 ARG A N 1
ATOM 1113 C CA . ARG A 1 134 ? 8.237 -16.865 1.358 1.00 97.81 134 ARG A CA 1
ATOM 1114 C C . ARG A 1 134 ? 8.219 -15.331 1.449 1.00 97.81 134 ARG A C 1
ATOM 1116 O O . ARG A 1 134 ? 8.780 -14.734 2.367 1.00 97.81 134 ARG A O 1
ATOM 1123 N N . LYS A 1 135 ? 7.545 -14.679 0.491 1.00 97.75 135 LYS A N 1
ATOM 1124 C CA . LYS A 1 135 ? 7.515 -13.206 0.375 1.00 97.75 135 LYS A CA 1
ATOM 1125 C C . LYS A 1 135 ? 6.881 -12.510 1.585 1.00 97.75 135 LYS A C 1
ATOM 1127 O O . LYS A 1 135 ? 7.288 -11.407 1.926 1.00 97.75 135 LYS A O 1
ATOM 1132 N N . ASP A 1 136 ? 5.893 -13.138 2.214 1.00 96.31 136 ASP A N 1
ATOM 1133 C CA . ASP A 1 136 ? 5.226 -12.656 3.427 1.00 96.31 136 ASP A CA 1
ATOM 1134 C C . ASP A 1 136 ? 6.179 -12.574 4.622 1.00 96.31 136 ASP A C 1
ATOM 1136 O O . ASP A 1 136 ? 6.194 -11.545 5.295 1.00 96.31 136 ASP A O 1
ATOM 1140 N N . LYS A 1 137 ? 7.031 -13.588 4.828 1.00 97.19 137 LYS A N 1
ATOM 1141 C CA . LYS A 1 137 ? 8.076 -13.559 5.865 1.00 97.19 137 LYS A CA 1
ATOM 1142 C C . LYS A 1 137 ? 9.064 -12.411 5.633 1.00 97.19 137 LYS A C 1
ATOM 1144 O O . LYS A 1 137 ? 9.325 -11.644 6.552 1.00 97.19 137 LYS A O 1
ATOM 1149 N N . ILE A 1 138 ? 9.535 -12.219 4.397 1.00 97.56 138 ILE A N 1
ATOM 1150 C CA . ILE A 1 138 ? 10.441 -11.100 4.065 1.00 97.56 138 ILE A CA 1
ATOM 1151 C C . ILE A 1 138 ? 9.749 -9.746 4.291 1.00 97.56 138 ILE A C 1
ATOM 1153 O O . ILE A 1 138 ? 10.345 -8.827 4.847 1.00 97.56 138 ILE A O 1
ATOM 1157 N N . ALA A 1 139 ? 8.477 -9.611 3.899 1.00 96.31 139 ALA A N 1
ATOM 1158 C CA . ALA A 1 139 ? 7.713 -8.385 4.123 1.00 96.31 139 ALA A CA 1
ATOM 1159 C C . ALA A 1 139 ? 7.573 -8.066 5.622 1.00 96.31 139 ALA A C 1
ATOM 1161 O O . ALA A 1 139 ? 7.749 -6.914 6.015 1.00 96.31 139 ALA A O 1
ATOM 1162 N N . GLN A 1 140 ? 7.324 -9.081 6.456 1.00 91.75 140 GLN A N 1
ATOM 1163 C CA . GLN A 1 140 ? 7.299 -8.941 7.914 1.00 91.75 140 GLN A CA 1
ATOM 1164 C C . GLN A 1 140 ? 8.660 -8.511 8.476 1.00 91.75 140 GLN A C 1
ATOM 1166 O O . GLN A 1 140 ? 8.692 -7.572 9.266 1.00 91.75 140 GLN A O 1
ATOM 1171 N N . MET A 1 141 ? 9.768 -9.114 8.023 1.00 95.81 141 MET A N 1
ATOM 1172 C CA . MET A 1 141 ? 11.130 -8.717 8.429 1.00 95.81 141 MET A CA 1
ATOM 1173 C C . MET A 1 141 ? 11.427 -7.248 8.102 1.00 95.81 141 MET A C 1
ATOM 1175 O O . MET A 1 141 ? 12.056 -6.550 8.888 1.00 95.81 141 MET A O 1
ATOM 1179 N N . LEU A 1 142 ? 10.929 -6.755 6.965 1.00 95.75 142 LEU A N 1
ATOM 1180 C CA . LEU A 1 142 ? 11.064 -5.352 6.557 1.00 95.75 142 LEU A CA 1
ATOM 1181 C C . LEU A 1 142 ? 10.017 -4.423 7.197 1.00 95.75 142 LEU A C 1
ATOM 1183 O O . LEU A 1 142 ? 10.001 -3.226 6.908 1.00 95.75 142 LEU A O 1
ATOM 1187 N N . ASN A 1 143 ? 9.128 -4.955 8.040 1.00 93.44 143 ASN A N 1
ATOM 1188 C CA . ASN A 1 143 ? 8.001 -4.241 8.638 1.00 93.44 143 ASN A CA 1
ATOM 1189 C C . ASN A 1 143 ? 7.096 -3.554 7.589 1.00 93.44 143 ASN A C 1
ATOM 1191 O O . ASN A 1 143 ? 6.694 -2.394 7.721 1.00 93.44 143 ASN A O 1
ATOM 1195 N N . ILE A 1 144 ? 6.787 -4.274 6.506 1.00 94.12 144 ILE A N 1
ATOM 1196 C CA . ILE A 1 144 ? 5.903 -3.834 5.422 1.00 94.12 144 ILE A CA 1
ATOM 1197 C C . ILE A 1 144 ? 4.745 -4.821 5.304 1.00 94.12 144 ILE A C 1
ATOM 1199 O O . ILE A 1 144 ? 4.912 -6.037 5.329 1.00 94.12 144 ILE A O 1
ATOM 1203 N N . HIS A 1 145 ? 3.538 -4.303 5.102 1.00 94.69 145 HIS A N 1
ATOM 1204 C CA . HIS A 1 145 ? 2.396 -5.158 4.802 1.00 94.69 145 HIS A CA 1
ATOM 1205 C C . HIS A 1 145 ? 2.548 -5.824 3.422 1.00 94.69 145 HIS A C 1
ATOM 1207 O O . HIS A 1 145 ? 2.837 -5.147 2.433 1.00 94.69 145 HIS A O 1
ATOM 1213 N N . ILE A 1 146 ? 2.270 -7.126 3.313 1.00 95.81 146 ILE A N 1
ATOM 1214 C CA . ILE A 1 146 ? 2.487 -7.899 2.076 1.00 95.81 146 ILE A CA 1
ATOM 1215 C C . ILE A 1 146 ? 1.753 -7.320 0.852 1.00 95.81 146 ILE A C 1
ATOM 1217 O O . ILE A 1 146 ? 2.307 -7.262 -0.243 1.00 95.81 146 ILE A O 1
ATOM 1221 N N . SER A 1 147 ? 0.534 -6.798 1.028 1.00 95.00 147 SER A N 1
ATOM 1222 C CA . SER A 1 147 ? -0.201 -6.151 -0.071 1.00 95.00 147 SER A CA 1
ATOM 1223 C C . SER A 1 147 ? 0.445 -4.841 -0.542 1.00 95.00 147 SER A C 1
ATOM 1225 O O . SER A 1 147 ? 0.390 -4.519 -1.729 1.00 95.00 147 SER A O 1
ATOM 1227 N N . THR A 1 148 ? 1.098 -4.104 0.363 1.00 94.62 148 THR A N 1
ATOM 1228 C CA . THR A 1 148 ? 1.864 -2.897 0.030 1.00 94.62 148 THR A CA 1
ATOM 1229 C C . THR A 1 148 ? 3.082 -3.266 -0.809 1.00 94.62 148 THR A C 1
ATOM 1231 O O . THR A 1 148 ? 3.297 -2.660 -1.859 1.00 94.62 148 THR A O 1
ATOM 1234 N N . LEU A 1 149 ? 3.813 -4.311 -0.403 1.00 96.50 149 LEU A N 1
ATOM 1235 C CA . LEU A 1 149 ? 4.946 -4.843 -1.157 1.00 96.50 149 LEU A CA 1
ATOM 1236 C C . LEU A 1 149 ? 4.525 -5.274 -2.571 1.00 96.50 149 LEU A C 1
ATOM 1238 O O . LEU A 1 149 ? 5.135 -4.835 -3.543 1.00 96.50 149 LEU A O 1
ATOM 1242 N N . TYR A 1 150 ? 3.440 -6.047 -2.710 1.00 95.69 150 TYR A N 1
ATOM 1243 C CA . TYR A 1 150 ? 2.924 -6.445 -4.026 1.00 95.69 150 TYR A CA 1
ATOM 1244 C C . TYR A 1 150 ? 2.502 -5.255 -4.889 1.00 95.69 150 TYR A C 1
ATOM 1246 O O . TYR A 1 150 ? 2.733 -5.257 -6.097 1.00 95.69 150 TYR A O 1
ATOM 1254 N N . SER A 1 151 ? 1.894 -4.226 -4.292 1.00 94.44 151 SER A N 1
ATOM 1255 C CA . SER A 1 151 ? 1.547 -3.003 -5.018 1.00 94.44 151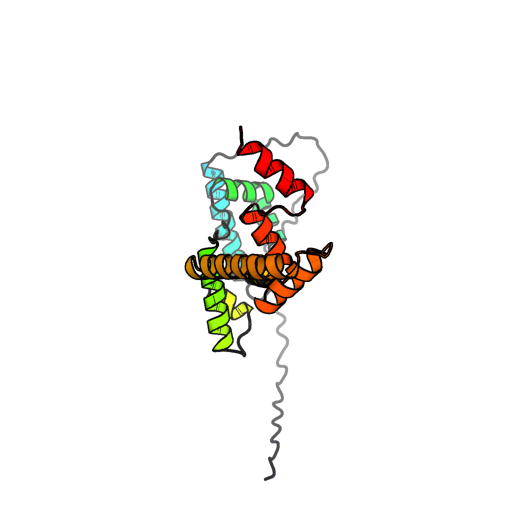 SER A CA 1
ATOM 1256 C C . SER A 1 151 ? 2.793 -2.308 -5.570 1.00 94.44 151 SER A C 1
ATOM 1258 O O . SER A 1 151 ? 2.796 -1.885 -6.727 1.00 94.44 151 SER A O 1
ATOM 1260 N N . TRP A 1 152 ? 3.864 -2.215 -4.776 1.00 94.88 152 TRP A N 1
ATOM 1261 C CA . TRP A 1 152 ? 5.127 -1.614 -5.206 1.00 94.88 152 TRP A CA 1
ATOM 1262 C C . TRP A 1 152 ? 5.852 -2.466 -6.249 1.00 94.88 152 TRP A C 1
ATOM 1264 O O . TRP A 1 152 ? 6.314 -1.920 -7.245 1.00 94.88 152 TRP A O 1
ATOM 1274 N N . GLU A 1 153 ? 5.886 -3.790 -6.078 1.00 93.94 153 GLU A N 1
ATOM 1275 C CA . GLU A 1 153 ? 6.436 -4.738 -7.056 1.00 93.94 153 GLU A CA 1
ATOM 1276 C C . GLU A 1 153 ? 5.682 -4.654 -8.393 1.00 93.94 153 GLU A C 1
ATOM 1278 O O . GLU A 1 153 ? 6.292 -4.603 -9.459 1.00 93.94 153 GLU A O 1
ATOM 1283 N N . ARG A 1 154 ? 4.345 -4.580 -8.361 1.00 91.00 154 ARG A N 1
ATOM 1284 C CA . ARG A 1 154 ? 3.531 -4.415 -9.572 1.00 91.00 154 ARG A CA 1
ATOM 1285 C C . ARG A 1 154 ? 3.797 -3.077 -10.247 1.00 91.00 154 ARG A C 1
ATOM 1287 O O . ARG A 1 154 ? 3.890 -3.041 -11.466 1.00 91.00 154 ARG A O 1
ATOM 1294 N N . LYS A 1 155 ? 3.926 -1.989 -9.483 1.00 88.62 155 LYS A N 1
ATOM 1295 C CA . LYS A 1 155 ? 4.237 -0.665 -10.041 1.00 88.62 155 LYS A CA 1
ATOM 1296 C C . LYS A 1 155 ? 5.634 -0.630 -10.649 1.00 88.62 155 LYS A C 1
ATOM 1298 O O . LYS A 1 155 ? 5.760 -0.171 -11.772 1.00 88.62 155 LYS A O 1
ATOM 1303 N N . SER A 1 156 ? 6.646 -1.186 -9.986 1.00 85.31 156 SER A N 1
ATOM 1304 C CA . SER A 1 156 ? 8.006 -1.237 -10.538 1.00 85.31 156 SER A CA 1
ATOM 1305 C C . SER A 1 156 ? 8.103 -2.120 -11.787 1.00 85.31 156 SER A C 1
ATOM 1307 O O . SER A 1 156 ? 8.798 -1.758 -12.732 1.00 85.31 156 SER A O 1
ATOM 1309 N N . LYS A 1 157 ? 7.346 -3.227 -11.852 1.00 80.62 157 LYS A N 1
ATOM 1310 C CA . LYS A 1 157 ? 7.252 -4.080 -13.052 1.00 80.62 157 LYS A CA 1
ATOM 1311 C C . LYS A 1 157 ? 6.397 -3.470 -14.167 1.00 80.62 157 LYS A C 1
ATOM 1313 O O . LYS A 1 157 ? 6.748 -3.597 -15.334 1.00 80.62 157 LYS A O 1
ATOM 1318 N N . GLY A 1 158 ? 5.292 -2.809 -13.826 1.00 64.44 158 GLY A N 1
ATOM 1319 C CA . GLY A 1 158 ? 4.401 -2.109 -14.761 1.00 64.44 158 GLY A CA 1
ATOM 1320 C C . GLY A 1 158 ? 5.028 -0.838 -15.340 1.00 64.44 158 GLY A C 1
ATOM 1321 O O . GLY A 1 158 ? 4.725 -0.446 -16.463 1.00 64.44 158 GLY A O 1
ATOM 1322 N N . SER A 1 159 ? 6.006 -0.263 -14.640 1.00 53.56 159 SER A N 1
ATOM 1323 C CA . SER A 1 159 ? 6.929 0.743 -15.171 1.00 53.56 159 SER A CA 1
ATOM 1324 C C . SER A 1 159 ? 7.934 0.187 -16.193 1.00 53.56 159 SER A C 1
ATOM 1326 O O . SER A 1 159 ? 8.804 0.925 -16.643 1.00 53.56 159 SER A O 1
ATOM 1328 N N . LYS A 1 160 ? 7.773 -1.058 -16.676 1.00 50.19 160 LYS A N 1
ATOM 1329 C CA . LYS A 1 160 ? 8.299 -1.465 -17.994 1.00 50.19 160 LYS A CA 1
ATOM 1330 C C . LYS A 1 160 ? 7.704 -0.651 -19.157 1.00 50.19 160 LYS A C 1
ATOM 1332 O O . LYS A 1 160 ? 8.184 -0.776 -20.278 1.00 50.19 160 LYS A O 1
ATOM 1337 N N . ALA A 1 161 ? 6.760 0.261 -18.910 1.00 47.62 161 ALA A N 1
ATOM 1338 C CA . ALA A 1 161 ? 6.623 1.483 -19.705 1.00 47.62 161 ALA A CA 1
ATOM 1339 C C . ALA A 1 161 ? 7.829 2.420 -19.462 1.00 47.62 161 ALA A C 1
ATOM 1341 O O . ALA A 1 161 ? 7.688 3.503 -18.906 1.00 47.62 161 ALA A O 1
ATOM 1342 N N . GLY A 1 162 ? 9.020 1.962 -19.856 1.00 45.12 162 GLY A N 1
ATOM 1343 C CA . GLY A 1 162 ? 10.274 2.693 -19.749 1.00 45.12 162 GLY A CA 1
ATOM 1344 C C . GLY A 1 162 ? 10.696 2.974 -18.309 1.00 45.12 162 GLY A C 1
ATOM 1345 O O . GLY A 1 162 ? 10.424 4.048 -17.774 1.00 45.12 162 GLY A O 1
ATOM 1346 N N . ILE A 1 163 ? 11.557 2.114 -17.758 1.00 48.56 163 ILE A N 1
ATOM 1347 C CA . ILE A 1 163 ? 12.732 2.667 -17.082 1.00 48.56 163 ILE A CA 1
ATOM 1348 C C . ILE A 1 163 ? 13.356 3.560 -18.155 1.00 48.56 163 ILE A C 1
ATOM 1350 O O . ILE A 1 163 ? 14.012 3.062 -19.069 1.00 48.56 163 ILE A O 1
ATOM 1354 N N . LYS A 1 164 ? 13.021 4.857 -18.156 1.00 56.28 164 LYS A N 1
ATOM 1355 C CA . LYS A 1 164 ? 13.760 5.834 -18.940 1.00 56.28 164 LYS A CA 1
ATOM 1356 C C . LYS A 1 164 ? 15.177 5.635 -18.449 1.00 56.28 164 LYS A C 1
ATOM 1358 O O . LYS A 1 164 ? 15.439 5.928 -17.284 1.00 56.28 164 LYS A O 1
ATOM 1363 N N . LYS A 1 165 ? 16.039 5.051 -19.284 1.00 61.75 165 LYS A N 1
ATOM 1364 C CA . LYS A 1 165 ? 17.473 5.108 -19.046 1.00 61.75 165 LYS A CA 1
ATOM 1365 C C . LYS A 1 165 ? 17.735 6.584 -18.758 1.00 61.75 165 LYS A C 1
ATOM 1367 O O . LYS A 1 165 ? 17.406 7.439 -19.584 1.00 61.75 165 LYS A O 1
ATOM 1372 N N . ILE A 1 166 ? 18.108 6.889 -17.518 1.00 63.19 166 ILE A N 1
ATOM 1373 C CA . ILE A 1 166 ? 18.472 8.248 -17.150 1.00 63.19 166 ILE A CA 1
ATOM 1374 C C . ILE A 1 166 ? 19.843 8.389 -17.778 1.00 63.19 166 ILE A C 1
ATOM 1376 O O . ILE A 1 166 ? 20.818 7.882 -17.236 1.00 63.19 166 ILE A O 1
ATOM 1380 N N . TYR A 1 167 ? 19.863 8.935 -18.989 1.00 69.31 167 TYR A N 1
ATOM 1381 C CA . TYR A 1 167 ? 21.104 9.200 -19.687 1.00 69.31 167 TYR A CA 1
ATOM 1382 C C . TYR A 1 167 ? 21.876 10.233 -18.877 1.00 69.31 167 TYR A C 1
ATOM 1384 O O . TYR A 1 167 ? 21.296 11.251 -18.468 1.00 69.31 167 TYR A O 1
ATOM 1392 N N . SER A 1 168 ? 23.155 9.959 -18.630 1.00 77.19 168 SER A N 1
ATOM 1393 C CA . SER A 1 168 ? 24.064 10.983 -18.121 1.00 77.19 168 SER A CA 1
ATOM 1394 C C . SER A 1 168 ? 24.094 12.161 -19.102 1.00 77.19 168 SER A C 1
ATOM 1396 O O . SER A 1 168 ? 23.721 12.022 -20.268 1.00 77.19 168 SER A O 1
ATOM 1398 N N . GLU A 1 169 ? 24.502 13.344 -18.648 1.00 78.06 169 GLU A N 1
ATOM 1399 C CA . GLU A 1 169 ? 24.567 14.504 -19.545 1.00 78.06 169 GLU A CA 1
ATOM 1400 C C . GLU A 1 169 ? 25.524 14.258 -20.723 1.00 78.06 169 GLU A C 1
ATOM 1402 O O . GLU A 1 169 ? 25.217 14.623 -21.854 1.00 78.06 169 GLU A O 1
ATOM 1407 N N . ILE A 1 170 ? 26.611 13.523 -20.473 1.00 78.94 170 ILE A N 1
ATOM 1408 C CA . ILE A 1 170 ? 27.565 13.075 -21.492 1.00 78.94 170 ILE A CA 1
ATOM 1409 C C . ILE A 1 170 ? 26.871 12.161 -22.509 1.00 78.94 170 ILE A C 1
ATOM 1411 O O . ILE A 1 170 ? 26.911 12.437 -23.703 1.00 78.94 170 ILE A O 1
ATOM 1415 N N . GLU A 1 171 ? 26.143 11.136 -22.050 1.00 77.19 171 GLU A N 1
ATOM 1416 C CA . GLU A 1 171 ? 25.413 10.233 -22.951 1.00 77.19 171 GLU A CA 1
ATOM 1417 C C . GLU A 1 171 ? 24.362 10.988 -23.786 1.00 77.19 171 GLU A C 1
ATOM 1419 O O . GLU A 1 171 ? 24.127 10.648 -24.945 1.00 77.19 171 GLU A O 1
ATOM 1424 N N . LYS A 1 172 ? 23.717 12.026 -23.231 1.00 78.44 172 LYS A N 1
ATOM 1425 C CA . LYS A 1 172 ? 22.788 12.867 -24.003 1.00 78.44 172 LYS A CA 1
ATOM 1426 C C . LYS A 1 172 ? 23.514 13.643 -25.099 1.00 78.44 172 LYS A C 1
ATOM 1428 O O . LYS A 1 172 ? 23.009 13.683 -26.218 1.00 78.44 172 LYS A O 1
ATOM 1433 N N . GLN A 1 173 ? 24.664 14.245 -24.795 1.00 78.94 173 GLN A N 1
ATOM 1434 C CA . GLN A 1 173 ? 25.451 14.985 -25.783 1.00 78.94 173 GLN A CA 1
ATOM 1435 C C . GLN A 1 173 ? 25.979 14.071 -26.890 1.00 78.94 173 GLN A C 1
ATOM 1437 O O . GLN A 1 173 ? 25.869 14.424 -28.061 1.00 78.94 173 GLN A O 1
ATOM 1442 N N . GLU A 1 174 ? 26.448 12.869 -26.551 1.00 81.38 174 GLU A N 1
ATOM 1443 C CA . GLU A 1 174 ? 26.860 11.857 -27.532 1.00 81.38 174 GLU A CA 1
ATOM 1444 C C . GLU A 1 174 ? 25.705 11.462 -28.461 1.00 81.38 174 GLU A C 1
ATOM 1446 O O . GLU A 1 174 ? 25.874 11.379 -29.678 1.00 81.38 174 GLU A O 1
ATOM 1451 N N . ILE A 1 175 ? 24.501 11.276 -27.909 1.00 78.06 175 ILE A N 1
ATOM 1452 C CA . ILE A 1 175 ? 23.298 10.976 -28.695 1.00 78.06 175 ILE A CA 1
ATOM 1453 C C . ILE A 1 175 ? 22.948 12.133 -29.638 1.00 78.06 175 ILE A C 1
ATOM 1455 O O . ILE A 1 175 ? 22.599 11.885 -30.794 1.00 78.06 175 ILE A O 1
ATOM 1459 N N . ILE A 1 176 ? 23.035 13.382 -29.169 1.00 79.31 176 ILE A N 1
ATOM 1460 C CA . ILE A 1 176 ? 22.770 14.577 -29.986 1.00 79.31 176 ILE A CA 1
ATOM 1461 C C . ILE A 1 176 ? 23.808 14.692 -31.109 1.00 79.31 176 ILE A C 1
ATOM 1463 O O . ILE A 1 176 ? 23.429 14.837 -32.271 1.00 79.31 176 ILE A O 1
ATOM 1467 N N . ALA A 1 177 ? 25.096 14.538 -30.794 1.00 83.81 177 ALA A N 1
ATOM 1468 C CA . ALA A 1 177 ? 26.178 14.590 -31.773 1.00 83.81 177 ALA A CA 1
ATOM 1469 C C . ALA A 1 177 ? 26.032 13.497 -32.844 1.00 83.81 177 ALA A C 1
ATOM 1471 O O . ALA A 1 177 ? 26.080 13.791 -34.041 1.00 83.81 177 ALA A O 1
ATOM 1472 N N . ALA A 1 178 ? 25.749 12.255 -32.434 1.00 79.31 178 ALA A N 1
ATOM 1473 C CA . ALA A 1 178 ? 25.500 11.145 -33.352 1.00 79.31 178 ALA A CA 1
ATOM 1474 C C . ALA A 1 178 ? 24.264 11.388 -34.235 1.00 79.31 178 ALA A C 1
ATOM 1476 O O . ALA A 1 178 ? 24.235 11.006 -35.410 1.00 79.31 178 ALA A O 1
ATOM 1477 N N . PHE A 1 179 ? 23.230 12.033 -33.685 1.00 78.19 179 PHE A N 1
ATOM 1478 C CA . PHE A 1 179 ? 22.040 12.410 -34.439 1.00 78.19 179 PHE A CA 1
ATOM 1479 C C . PHE A 1 179 ? 22.353 13.469 -35.504 1.00 78.19 179 PHE A C 1
ATOM 1481 O O . PHE A 1 179 ? 21.905 13.339 -36.647 1.00 78.19 179 PHE A O 1
ATOM 1488 N N . ASP A 1 180 ? 23.147 14.485 -35.165 1.00 81.62 180 ASP A N 1
ATOM 1489 C CA . ASP A 1 180 ? 23.546 15.543 -36.094 1.00 81.62 180 ASP A CA 1
ATOM 1490 C C . ASP A 1 180 ? 24.503 15.052 -37.184 1.00 81.62 180 ASP A C 1
ATOM 1492 O O . ASP A 1 180 ? 24.355 15.439 -38.348 1.00 81.62 180 ASP A O 1
ATOM 1496 N N . GLU A 1 181 ? 25.437 14.161 -36.855 1.00 84.62 181 GLU A N 1
ATOM 1497 C CA . GLU A 1 181 ? 26.329 13.527 -37.829 1.00 84.62 181 GLU A CA 1
ATOM 1498 C C . GLU A 1 181 ? 25.538 12.698 -38.849 1.00 84.62 181 GLU A C 1
ATOM 1500 O O . GLU A 1 181 ? 25.679 12.894 -40.059 1.00 84.62 181 GLU A O 1
ATOM 1505 N N . LEU A 1 182 ? 24.605 11.861 -38.377 1.00 75.00 182 LEU A N 1
ATOM 1506 C CA . LEU A 1 182 ? 23.696 11.125 -39.258 1.00 75.00 182 LEU A CA 1
ATOM 1507 C C . LEU A 1 182 ? 22.876 12.090 -40.116 1.00 75.00 182 LEU A C 1
ATOM 1509 O O . LEU A 1 182 ? 22.748 11.904 -41.324 1.00 75.00 182 LEU A O 1
ATOM 1513 N N . LYS A 1 183 ? 22.353 13.173 -39.538 1.00 76.31 183 LYS A N 1
ATOM 1514 C CA . LYS A 1 183 ? 21.596 14.177 -40.294 1.00 76.31 183 LYS A CA 1
ATOM 1515 C C . LYS A 1 183 ? 22.437 14.815 -41.408 1.00 76.31 183 LYS A C 1
ATOM 1517 O O . LYS A 1 183 ? 21.892 15.068 -42.485 1.00 76.31 183 LYS A O 1
ATOM 1522 N N . LYS A 1 184 ? 23.737 15.051 -41.189 1.00 82.94 184 LYS A N 1
ATOM 1523 C CA . LYS A 1 184 ? 24.677 15.540 -42.215 1.00 82.94 184 LYS A CA 1
ATOM 1524 C C . LYS A 1 184 ? 24.916 14.494 -43.308 1.00 82.94 184 LYS A C 1
ATOM 1526 O O . LYS A 1 184 ? 24.713 14.818 -44.477 1.00 82.94 184 LYS A O 1
ATOM 1531 N N . GLU A 1 185 ? 25.246 13.253 -42.945 1.00 77.94 185 GLU A N 1
ATOM 1532 C CA . GLU A 1 185 ? 25.459 12.140 -43.893 1.00 77.94 185 GLU A CA 1
ATOM 1533 C C . GLU A 1 185 ? 24.217 11.893 -44.770 1.00 77.94 185 GLU A C 1
ATOM 1535 O O . GLU A 1 185 ? 24.297 11.642 -45.973 1.00 77.94 185 GLU A O 1
ATOM 1540 N N . PHE A 1 186 ? 23.028 12.009 -44.182 1.00 69.44 186 PHE A N 1
ATOM 1541 C CA . PHE A 1 186 ? 21.787 11.858 -44.929 1.00 69.44 186 PHE A CA 1
ATOM 1542 C C . PHE A 1 186 ? 21.491 13.059 -45.834 1.00 69.44 186 PHE A C 1
ATOM 1544 O O . PHE A 1 186 ? 21.008 12.855 -46.946 1.00 69.44 186 PHE A O 1
ATOM 1551 N N . LYS A 1 187 ? 21.798 14.298 -45.421 1.00 71.69 187 LYS A N 1
ATOM 1552 C CA . LYS A 1 187 ? 21.645 15.489 -46.280 1.00 71.69 187 LYS A CA 1
ATOM 1553 C C . LYS A 1 187 ? 22.526 15.421 -47.528 1.00 71.69 187 LYS A C 1
ATOM 1555 O O . LYS A 1 187 ? 22.065 15.827 -48.593 1.00 71.69 187 LYS A O 1
ATOM 1560 N N . THR A 1 188 ? 23.753 14.911 -47.416 1.00 76.69 188 THR A N 1
ATOM 1561 C CA . THR A 1 188 ? 24.663 14.782 -48.567 1.00 76.69 188 THR A CA 1
ATOM 1562 C C . THR A 1 188 ? 24.174 13.724 -49.554 1.00 76.69 188 THR A C 1
ATOM 1564 O O . THR A 1 188 ? 24.174 13.982 -50.754 1.00 76.69 188 THR A O 1
ATOM 1567 N N . ARG A 1 189 ? 23.645 12.588 -49.071 1.00 68.94 189 ARG A N 1
ATOM 1568 C CA . ARG A 1 189 ? 23.035 11.550 -49.930 1.00 68.94 189 ARG A CA 1
ATOM 1569 C C . ARG A 1 189 ? 21.675 11.936 -50.523 1.00 68.94 189 ARG A C 1
ATOM 1571 O O . ARG A 1 189 ? 21.287 11.394 -51.550 1.00 68.94 189 ARG A O 1
ATOM 1578 N N . ALA A 1 190 ? 20.930 12.835 -49.879 1.00 60.53 190 ALA A N 1
ATOM 1579 C CA . ALA A 1 190 ? 19.552 13.168 -50.251 1.00 60.53 190 ALA A CA 1
ATOM 1580 C C . ALA A 1 190 ? 19.404 14.376 -51.195 1.00 60.53 190 ALA A C 1
ATOM 1582 O O . ALA A 1 190 ? 18.266 14.776 -51.463 1.00 60.53 190 ALA A O 1
ATOM 1583 N N . LYS A 1 191 ? 20.495 14.954 -51.726 1.00 58.97 191 LYS A N 1
ATOM 1584 C CA . LYS A 1 191 ? 20.436 15.906 -52.855 1.00 58.97 191 LYS A CA 1
ATOM 1585 C C . LYS A 1 191 ? 19.895 15.177 -54.105 1.00 58.97 191 LYS A C 1
ATOM 1587 O O . LYS A 1 191 ? 20.661 14.765 -54.962 1.00 58.97 191 LYS A O 1
ATOM 1592 N N . GLY A 1 192 ? 18.576 14.963 -54.171 1.00 57.62 192 GLY A N 1
ATOM 1593 C CA . GLY A 1 192 ? 17.888 14.387 -55.335 1.00 57.62 192 GLY A CA 1
ATOM 1594 C C . GLY A 1 192 ? 16.646 13.521 -55.072 1.00 57.62 192 GLY A C 1
ATOM 1595 O O . GLY A 1 192 ? 15.905 13.272 -56.015 1.00 57.62 192 GLY A O 1
ATOM 1596 N N . MET A 1 193 ? 16.353 13.076 -53.838 1.00 54.72 193 MET A N 1
ATOM 1597 C CA . MET A 1 193 ? 15.194 12.193 -53.571 1.00 54.72 193 MET A CA 1
ATOM 1598 C C . MET A 1 193 ? 14.249 12.713 -52.480 1.00 54.72 193 MET A C 1
ATOM 1600 O O . MET A 1 193 ? 14.667 13.107 -51.389 1.00 54.72 193 MET A O 1
ATOM 1604 N N . LEU A 1 194 ? 12.942 12.640 -52.757 1.00 56.19 194 LEU A N 1
ATOM 1605 C CA . LEU A 1 194 ? 11.858 12.924 -51.817 1.00 56.19 194 LEU A CA 1
ATOM 1606 C C . LEU A 1 194 ? 11.802 11.812 -50.750 1.00 56.19 194 LEU A C 1
ATOM 1608 O O . LEU A 1 194 ? 11.336 10.708 -51.014 1.00 56.19 194 LEU A O 1
ATOM 1612 N N . TYR A 1 195 ? 12.331 12.066 -49.551 1.00 64.62 195 TYR A N 1
ATOM 1613 C CA . TYR A 1 195 ? 12.573 10.994 -48.576 1.00 64.62 195 TYR A CA 1
ATOM 1614 C C . TYR A 1 195 ? 11.487 10.812 -47.505 1.00 64.62 195 TYR A C 1
ATOM 1616 O O . TYR A 1 195 ? 10.915 11.771 -46.981 1.00 64.62 195 TYR A O 1
ATOM 1624 N N . ASN A 1 196 ? 11.283 9.546 -47.114 1.00 75.62 196 ASN A N 1
ATOM 1625 C CA . ASN A 1 196 ? 10.404 9.119 -46.024 1.00 75.62 196 ASN A CA 1
ATOM 1626 C C . ASN A 1 196 ? 11.132 9.204 -44.664 1.00 75.62 196 ASN A C 1
ATOM 1628 O O . ASN A 1 196 ? 11.917 8.322 -44.310 1.00 75.62 196 ASN A O 1
ATOM 1632 N N . VAL A 1 197 ? 10.852 10.268 -43.901 1.00 74.75 197 VAL A N 1
ATOM 1633 C CA . VAL A 1 1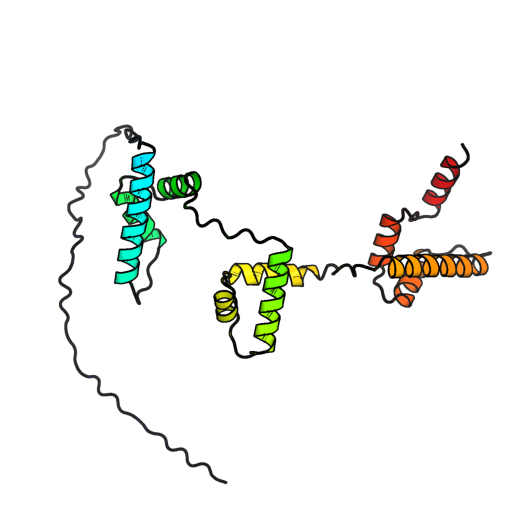97 ? 11.435 10.580 -42.575 1.00 74.75 197 VAL A CA 1
ATOM 1634 C C . VAL A 1 197 ? 11.345 9.406 -41.593 1.00 74.75 197 VAL A C 1
ATOM 1636 O O . VAL A 1 197 ? 12.272 9.181 -40.818 1.00 74.75 197 VAL A O 1
ATOM 1639 N N . LYS A 1 198 ? 10.283 8.598 -41.670 1.00 82.06 198 LYS A N 1
ATOM 1640 C CA . LYS A 1 198 ? 10.069 7.458 -40.770 1.00 82.06 198 LYS A CA 1
ATOM 1641 C C . LYS A 1 198 ? 11.154 6.384 -40.918 1.00 82.06 198 LYS A C 1
ATOM 1643 O O . LYS A 1 198 ? 11.671 5.889 -39.924 1.00 82.06 198 LYS A O 1
ATOM 1648 N N . LYS A 1 199 ? 11.565 6.084 -42.157 1.00 82.81 199 LYS A N 1
ATOM 1649 C CA . LYS A 1 199 ? 12.610 5.083 -42.455 1.00 82.81 199 LYS A CA 1
ATOM 1650 C C . LYS A 1 199 ? 13.981 5.501 -41.907 1.00 82.81 199 LYS A C 1
ATOM 1652 O O . LYS A 1 199 ? 14.793 4.653 -41.544 1.00 82.81 199 LYS A O 1
ATOM 1657 N N . LEU A 1 200 ? 14.244 6.809 -41.855 1.00 80.06 200 LEU A N 1
ATOM 1658 C CA . LEU A 1 200 ? 15.452 7.365 -41.247 1.00 80.06 200 LEU A CA 1
ATOM 1659 C C . LEU A 1 200 ? 15.416 7.212 -39.723 1.00 80.06 200 LEU A C 1
ATOM 1661 O O . LEU A 1 200 ? 16.374 6.717 -39.137 1.00 80.06 200 LEU A O 1
ATOM 1665 N N . GLU A 1 201 ? 14.299 7.582 -39.095 1.00 83.94 201 GLU A N 1
ATOM 1666 C CA . GLU A 1 201 ? 14.112 7.444 -37.645 1.00 83.94 201 GLU A CA 1
ATOM 1667 C C . GLU A 1 201 ? 14.254 5.983 -37.191 1.00 83.94 201 GLU A C 1
ATOM 1669 O O . GLU A 1 201 ? 14.880 5.717 -36.168 1.00 83.94 201 GLU A O 1
ATOM 1674 N N . GLU A 1 202 ? 13.762 5.027 -37.984 1.00 87.69 202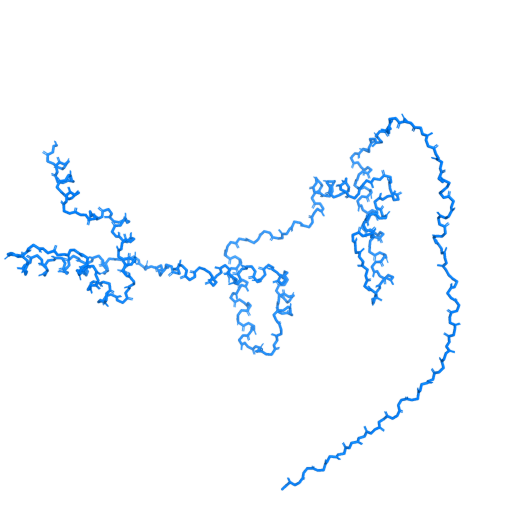 GLU A N 1
ATOM 1675 C CA . GLU A 1 202 ? 13.940 3.588 -37.745 1.00 87.69 202 GLU A CA 1
ATOM 1676 C C . GLU A 1 202 ? 15.411 3.151 -37.821 1.00 87.69 202 GLU A C 1
ATOM 1678 O O . GLU A 1 202 ? 15.872 2.396 -36.963 1.00 87.69 202 GLU A O 1
ATOM 1683 N N . LYS A 1 203 ? 16.182 3.650 -38.799 1.00 82.62 203 LYS A N 1
ATOM 1684 C CA . LYS A 1 203 ? 17.626 3.365 -38.897 1.00 82.62 203 LYS A CA 1
ATOM 1685 C C . LYS A 1 203 ? 18.407 3.950 -37.721 1.00 82.62 203 LYS A C 1
ATOM 1687 O O . LYS A 1 203 ? 19.281 3.271 -37.189 1.00 82.62 203 LYS A O 1
ATOM 1692 N N . ILE A 1 204 ? 18.075 5.173 -37.304 1.00 79.94 204 ILE A N 1
ATOM 1693 C CA . ILE A 1 204 ? 18.683 5.830 -36.138 1.00 79.94 204 ILE A CA 1
ATOM 1694 C C . ILE A 1 204 ? 18.372 5.030 -34.871 1.00 79.94 204 ILE A C 1
ATOM 1696 O O . ILE A 1 204 ? 19.283 4.683 -34.124 1.00 79.94 204 ILE A O 1
ATOM 1700 N N . ALA A 1 205 ? 17.100 4.673 -34.667 1.00 86.00 205 ALA A N 1
ATOM 1701 C CA . ALA A 1 205 ? 16.664 3.860 -33.537 1.00 86.00 205 ALA A CA 1
ATOM 1702 C C . ALA A 1 205 ? 17.429 2.527 -33.479 1.00 86.00 205 ALA A C 1
ATOM 1704 O O . ALA A 1 205 ? 17.965 2.165 -32.433 1.00 86.00 205 ALA A O 1
ATOM 1705 N N . LYS A 1 206 ? 17.563 1.847 -34.628 1.00 85.94 206 LYS A N 1
ATOM 1706 C CA . LYS A 1 206 ? 18.312 0.591 -34.749 1.00 85.94 206 LYS A CA 1
ATOM 1707 C C . LYS A 1 206 ? 19.803 0.765 -34.440 1.00 85.94 206 LYS A C 1
ATOM 1709 O O . LYS A 1 206 ? 20.340 -0.041 -33.689 1.00 85.94 206 LYS A O 1
ATOM 1714 N N . LYS A 1 207 ? 20.461 1.801 -34.978 1.00 81.12 207 LYS A N 1
ATOM 1715 C CA . LYS A 1 207 ? 21.899 2.064 -34.753 1.00 81.12 207 LYS A CA 1
ATOM 1716 C C . LYS A 1 207 ? 22.202 2.373 -33.285 1.00 81.12 207 LYS A C 1
ATOM 1718 O O . LYS A 1 207 ? 23.215 1.927 -32.769 1.00 81.12 207 LYS A O 1
ATOM 1723 N N . LEU A 1 208 ? 21.304 3.093 -32.614 1.00 78.94 208 LEU A N 1
ATOM 1724 C CA . LEU A 1 208 ? 21.437 3.450 -31.199 1.00 78.94 208 LEU A CA 1
ATOM 1725 C C . LEU A 1 208 ? 20.932 2.357 -30.240 1.00 78.94 208 LEU A C 1
ATOM 1727 O O . LEU A 1 208 ? 21.007 2.534 -29.026 1.00 78.94 208 LEU A O 1
ATOM 1731 N N . GLY A 1 209 ? 20.376 1.254 -30.753 1.00 82.38 209 GLY A N 1
ATOM 1732 C CA . GLY A 1 209 ? 19.801 0.192 -29.923 1.00 82.38 209 GLY A CA 1
ATOM 1733 C C . GLY A 1 209 ? 18.609 0.653 -29.073 1.00 82.38 209 GLY A C 1
ATOM 1734 O O . GLY A 1 209 ? 18.369 0.108 -27.996 1.00 82.38 209 GLY A O 1
ATOM 1735 N N . VAL A 1 210 ? 17.864 1.668 -29.523 1.00 81.69 210 VAL A N 1
ATOM 1736 C CA . VAL A 1 210 ? 16.705 2.221 -28.804 1.00 81.69 210 VAL A CA 1
ATOM 1737 C C . VAL A 1 210 ? 15.407 1.973 -29.562 1.00 81.69 210 VAL A C 1
ATOM 1739 O O . VAL A 1 210 ? 15.378 1.831 -30.781 1.00 81.69 210 VAL A O 1
ATOM 1742 N N . ALA A 1 211 ? 14.286 1.957 -28.841 1.00 86.50 211 ALA A N 1
ATOM 1743 C CA . ALA A 1 211 ? 12.975 1.887 -29.472 1.00 86.50 211 ALA A CA 1
ATOM 1744 C C . ALA A 1 211 ? 12.681 3.165 -30.280 1.00 86.50 211 ALA A C 1
ATOM 1746 O O . ALA A 1 211 ? 12.986 4.273 -29.839 1.00 86.50 211 ALA A O 1
ATOM 1747 N N . LEU A 1 212 ? 11.973 3.039 -31.408 1.00 86.25 212 LEU A N 1
ATOM 1748 C CA . LEU A 1 212 ? 11.559 4.183 -32.237 1.00 86.25 212 LEU A CA 1
ATOM 1749 C C . LEU A 1 212 ? 10.773 5.241 -31.439 1.00 86.25 212 LEU A C 1
ATOM 1751 O O . LEU A 1 212 ? 10.923 6.444 -31.638 1.00 86.25 212 LEU A O 1
ATOM 1755 N N . ARG A 1 213 ? 9.968 4.800 -30.464 1.00 87.12 213 ARG A N 1
ATOM 1756 C CA . ARG A 1 213 ? 9.232 5.696 -29.563 1.00 87.12 213 ARG A CA 1
ATOM 1757 C C . ARG A 1 213 ? 10.158 6.605 -28.748 1.00 87.12 213 ARG A C 1
ATOM 1759 O O . ARG A 1 213 ? 9.780 7.737 -28.460 1.00 87.12 213 ARG A O 1
ATOM 1766 N N . THR A 1 214 ? 11.356 6.137 -28.404 1.00 83.12 214 THR A N 1
ATOM 1767 C CA . THR A 1 214 ? 12.374 6.930 -27.706 1.00 83.12 214 THR A CA 1
ATOM 1768 C C . THR A 1 214 ? 12.846 8.092 -28.577 1.00 83.12 214 THR A C 1
ATOM 1770 O O . THR A 1 214 ? 12.876 9.221 -28.098 1.00 83.12 214 THR A O 1
ATOM 1773 N N . ILE A 1 215 ? 13.071 7.853 -29.875 1.00 84.62 215 ILE A N 1
ATOM 1774 C CA . ILE A 1 215 ? 13.402 8.907 -30.847 1.00 84.62 215 ILE A CA 1
ATOM 1775 C C . ILE A 1 215 ? 12.286 9.960 -30.916 1.00 84.62 215 ILE A C 1
ATOM 1777 O O . ILE A 1 215 ? 12.564 11.157 -30.868 1.00 84.62 215 ILE A O 1
ATOM 1781 N N . TYR A 1 216 ? 11.011 9.549 -30.937 1.00 86.00 216 TYR A N 1
ATOM 1782 C CA . TYR A 1 216 ? 9.888 10.497 -30.901 1.00 86.00 216 TYR A CA 1
ATOM 1783 C C . TYR A 1 216 ? 9.851 11.350 -29.629 1.00 86.00 216 TYR A C 1
ATOM 1785 O O . TYR A 1 216 ? 9.534 12.541 -29.700 1.00 86.00 216 TYR A O 1
ATOM 1793 N N . TYR A 1 217 ? 10.158 10.761 -28.470 1.00 83.81 217 TYR A N 1
ATOM 1794 C CA . TYR A 1 217 ? 10.238 11.508 -27.217 1.00 83.81 217 TYR A CA 1
ATOM 1795 C C . TYR A 1 217 ? 11.386 12.509 -27.228 1.00 83.81 217 TYR A C 1
ATOM 1797 O O . TYR A 1 217 ? 11.166 13.651 -26.837 1.00 83.81 217 TYR A O 1
ATOM 1805 N N . TRP A 1 218 ? 12.563 12.117 -27.716 1.00 82.69 218 TRP A N 1
ATOM 1806 C CA . TRP A 1 218 ? 13.701 13.025 -27.847 1.00 82.69 218 TRP A CA 1
ATOM 1807 C C . TRP A 1 218 ? 13.378 14.188 -28.775 1.00 82.69 218 TRP A C 1
ATOM 1809 O O . TRP A 1 218 ? 13.531 15.333 -28.369 1.00 82.69 218 TRP A O 1
ATOM 1819 N N . LYS A 1 219 ? 12.795 13.931 -29.953 1.00 81.12 219 LYS A N 1
ATOM 1820 C CA . LYS A 1 219 ? 12.343 15.012 -30.844 1.00 81.12 219 LYS A CA 1
ATOM 1821 C C . LYS A 1 219 ? 11.392 15.981 -30.147 1.00 81.12 219 LYS A C 1
ATOM 1823 O O . LYS A 1 219 ? 11.486 17.178 -30.365 1.00 81.12 219 LYS A O 1
ATOM 1828 N N . LYS A 1 220 ? 10.486 15.481 -29.300 1.00 80.44 220 LYS A N 1
ATOM 1829 C CA . LYS A 1 220 ? 9.578 16.339 -28.527 1.00 80.44 220 LYS A CA 1
ATOM 1830 C C . LYS A 1 220 ? 10.306 17.133 -27.435 1.00 80.44 220 LYS A C 1
ATOM 1832 O O . LYS A 1 220 ? 9.934 18.273 -27.206 1.00 80.44 220 LYS A O 1
ATOM 1837 N N . GLN A 1 221 ? 11.278 16.535 -26.747 1.00 72.44 221 GLN A N 1
ATOM 1838 C CA . GLN A 1 221 ? 12.028 17.201 -25.675 1.00 72.44 221 GLN A CA 1
ATOM 1839 C C . GLN A 1 221 ? 13.000 18.262 -26.193 1.00 72.44 221 GLN A C 1
ATOM 1841 O O . GLN A 1 221 ? 13.193 19.259 -25.514 1.00 72.44 221 GLN A O 1
ATOM 1846 N N . PHE A 1 222 ? 13.577 18.053 -27.375 1.00 73.50 222 PHE A N 1
ATOM 1847 C CA . PHE A 1 222 ? 14.526 18.969 -28.015 1.00 73.50 222 PHE A CA 1
ATOM 1848 C C . PHE A 1 222 ? 13.877 19.824 -29.115 1.00 73.50 222 PHE A C 1
ATOM 1850 O O . PHE A 1 222 ? 14.569 20.309 -30.001 1.00 73.50 222 PHE A O 1
ATOM 1857 N N . GLU A 1 223 ? 12.543 19.924 -29.116 1.00 77.81 223 GLU A N 1
ATOM 1858 C CA . GLU A 1 223 ? 11.756 20.740 -30.058 1.00 77.81 223 GLU A CA 1
ATOM 1859 C C . GLU A 1 223 ? 12.059 20.494 -31.550 1.00 77.81 223 GLU A C 1
ATOM 1861 O O . GLU A 1 223 ? 11.808 21.329 -32.417 1.00 77.81 223 GLU A O 1
ATOM 1866 N N . ILE A 1 224 ? 12.535 19.294 -31.890 1.00 72.19 224 ILE A N 1
ATOM 1867 C CA . ILE A 1 224 ? 12.867 18.924 -33.263 1.00 72.19 224 ILE A CA 1
ATOM 1868 C C . ILE A 1 224 ? 11.561 18.813 -34.069 1.00 72.19 224 ILE A C 1
ATOM 1870 O O . ILE A 1 224 ? 10.708 17.965 -33.753 1.00 72.19 224 ILE A O 1
ATOM 1874 N N . PRO A 1 225 ? 11.402 19.585 -35.162 1.00 66.81 225 PRO A N 1
ATOM 1875 C CA . PRO A 1 225 ? 10.195 19.571 -35.974 1.00 66.81 225 PRO A CA 1
ATOM 1876 C C . PRO A 1 225 ? 9.861 18.161 -36.461 1.00 66.81 225 PRO A C 1
ATOM 1878 O O . PRO A 1 225 ? 10.696 17.436 -37.012 1.00 66.81 225 PRO A O 1
ATOM 1881 N N . LYS A 1 226 ? 8.605 17.751 -36.270 1.00 66.38 226 LYS A N 1
ATOM 1882 C CA . LYS A 1 226 ? 8.148 16.418 -36.684 1.00 66.38 226 LYS A CA 1
ATOM 1883 C C . LYS A 1 226 ? 8.152 16.272 -38.205 1.00 66.38 226 LYS A C 1
ATOM 1885 O O . LYS A 1 226 ? 8.556 15.226 -38.703 1.00 66.38 226 LYS A O 1
ATOM 1890 N N . ASN A 1 227 ? 7.771 17.337 -38.916 1.00 66.06 227 ASN A N 1
ATOM 1891 C CA . ASN A 1 227 ? 7.521 17.330 -40.355 1.00 66.06 227 ASN A CA 1
ATOM 1892 C C . ASN A 1 227 ? 8.172 18.552 -41.028 1.00 66.06 227 ASN A C 1
ATOM 1894 O O . ASN A 1 227 ? 8.298 19.610 -40.412 1.00 66.06 227 ASN A O 1
ATOM 1898 N N . LYS A 1 228 ? 8.495 18.435 -42.326 1.00 59.41 228 LYS A N 1
ATOM 1899 C CA . LYS A 1 228 ? 9.114 19.503 -43.143 1.00 59.41 228 LYS A CA 1
ATOM 1900 C C . LYS A 1 228 ? 8.307 20.816 -43.136 1.00 59.41 228 LYS A C 1
ATOM 1902 O O . LYS A 1 228 ? 8.897 21.888 -43.163 1.00 59.41 228 LYS A O 1
ATOM 1907 N N . ARG A 1 229 ? 6.973 20.730 -43.019 1.00 58.28 229 ARG A N 1
ATOM 1908 C CA . ARG A 1 229 ? 6.074 21.896 -42.908 1.00 58.28 229 ARG A CA 1
ATOM 1909 C C . ARG A 1 229 ? 6.314 22.727 -41.639 1.00 58.28 229 ARG A C 1
ATOM 1911 O O . ARG A 1 229 ? 6.235 23.943 -41.711 1.00 58.28 229 ARG A O 1
ATOM 1918 N N . ASN A 1 230 ? 6.688 22.094 -40.526 1.00 56.25 230 ASN A N 1
ATOM 1919 C CA . ASN A 1 230 ? 6.918 22.782 -39.248 1.00 56.25 230 ASN A CA 1
ATOM 1920 C C . ASN A 1 230 ? 8.335 23.374 -39.146 1.00 56.25 230 ASN A C 1
ATOM 1922 O O . ASN A 1 230 ? 8.583 24.250 -38.328 1.00 56.25 230 ASN A O 1
ATOM 1926 N N . ALA A 1 231 ? 9.278 22.894 -39.962 1.00 52.66 231 ALA A N 1
ATOM 1927 C CA . ALA A 1 231 ? 10.623 23.464 -40.033 1.00 52.66 231 ALA A CA 1
ATOM 1928 C C . ALA A 1 231 ? 10.633 24.810 -40.782 1.00 52.66 231 ALA A C 1
ATOM 1930 O O . ALA A 1 231 ? 11.384 25.710 -40.430 1.00 52.66 231 ALA A O 1
ATOM 1931 N N . LEU A 1 232 ? 9.758 24.963 -41.785 1.00 50.19 232 LEU A N 1
ATOM 1932 C CA . LEU A 1 232 ? 9.606 26.210 -42.546 1.00 50.19 232 LEU A CA 1
ATOM 1933 C C . LEU A 1 232 ? 8.968 27.341 -41.728 1.00 50.19 232 LEU A C 1
ATOM 1935 O O . LEU A 1 232 ? 9.190 28.505 -42.038 1.00 50.19 232 LEU A O 1
ATOM 1939 N N . THR A 1 233 ? 8.186 27.016 -40.697 1.00 54.62 233 THR A N 1
ATOM 1940 C CA . THR A 1 233 ? 7.594 28.011 -39.791 1.00 54.62 233 THR A CA 1
ATOM 1941 C C . THR A 1 233 ? 8.577 28.507 -38.731 1.00 54.62 233 THR A C 1
ATOM 1943 O O . THR A 1 233 ? 8.500 29.671 -38.372 1.00 54.62 233 THR A O 1
ATOM 1946 N N . LEU A 1 234 ? 9.525 27.678 -38.274 1.00 50.00 234 LEU A N 1
ATOM 1947 C CA . LEU A 1 234 ? 10.560 28.083 -37.306 1.00 50.00 234 LEU A CA 1
ATOM 1948 C C . LEU A 1 234 ? 11.585 29.050 -37.923 1.00 50.00 234 LEU A C 1
ATOM 1950 O O . LEU A 1 234 ? 11.845 30.101 -37.353 1.00 50.00 234 LEU A O 1
ATOM 1954 N N . ASN A 1 235 ? 12.054 28.782 -39.146 1.00 45.97 235 ASN A N 1
ATOM 1955 C CA . ASN A 1 235 ? 13.001 29.674 -39.834 1.00 45.97 235 ASN A CA 1
ATOM 1956 C C . ASN A 1 235 ? 12.407 31.042 -40.220 1.00 45.97 235 ASN A C 1
ATOM 1958 O O . ASN A 1 235 ? 13.155 31.950 -40.558 1.00 45.97 235 ASN A O 1
ATOM 1962 N N . LYS A 1 236 ? 11.076 31.200 -40.218 1.00 52.09 236 LYS A N 1
ATOM 1963 C CA . LYS A 1 236 ? 10.429 32.499 -40.466 1.00 52.09 236 LYS A CA 1
ATOM 1964 C C . LYS A 1 236 ? 10.372 33.389 -39.222 1.00 52.09 236 LYS A C 1
ATOM 1966 O O . LYS A 1 236 ? 10.157 34.582 -39.377 1.00 52.09 236 LYS A O 1
ATOM 1971 N N . VAL A 1 237 ? 10.539 32.824 -38.025 1.00 50.09 237 VAL A N 1
ATOM 1972 C CA . VAL A 1 237 ? 10.496 33.566 -36.753 1.00 50.09 237 VAL A CA 1
ATOM 1973 C C . VAL A 1 237 ? 11.877 34.115 -36.371 1.00 50.09 237 VAL A C 1
ATOM 1975 O O . VAL A 1 237 ? 11.945 35.107 -35.668 1.00 50.09 237 VAL A O 1
ATOM 1978 N N . GLU A 1 238 ? 12.969 33.531 -36.874 1.00 44.06 238 GLU A N 1
ATOM 1979 C CA . GLU A 1 238 ? 14.348 33.989 -36.598 1.00 44.06 238 GLU A CA 1
ATOM 1980 C C . GLU A 1 238 ? 14.887 35.038 -37.596 1.00 44.06 238 GLU A C 1
ATOM 1982 O O . GLU A 1 238 ? 16.018 35.488 -37.451 1.00 44.06 238 GLU A O 1
ATOM 1987 N N . ILE A 1 239 ? 14.115 35.416 -38.625 1.00 45.69 239 ILE A N 1
ATOM 1988 C CA . ILE A 1 239 ? 14.519 36.399 -39.662 1.00 45.69 239 ILE A CA 1
ATOM 1989 C C . ILE A 1 239 ? 13.723 37.722 -39.530 1.00 45.69 239 ILE A C 1
ATOM 1991 O O . ILE A 1 239 ? 13.803 38.590 -40.395 1.00 45.69 239 ILE A O 1
ATOM 1995 N N . ALA A 1 240 ? 12.958 37.893 -38.449 1.00 41.88 240 ALA A N 1
ATOM 1996 C CA . ALA A 1 240 ? 12.288 39.145 -38.083 1.00 41.88 240 ALA A CA 1
ATOM 1997 C C . ALA A 1 240 ? 12.955 39.743 -36.841 1.00 41.88 240 ALA A C 1
ATOM 1999 O O . ALA A 1 240 ? 13.098 40.983 -36.805 1.00 41.88 240 ALA A O 1
#

pLDDT: mean 78.53, std 17.39, range [41.88, 98.19]

Secondary structure (DSSP, 8-state):
-------------------------TT--TT-----------------HHHHHHHHHHHHHHHHHHHHHTTTS---HHHHHHHHHHHTT--HHHHHHHHHHTT-S-------HHHHHHHHHHHHHHHHH-TTS-HHHHHHHTT--HHHHHHHHHHHHHTTS-------HHHHHHHHHHHHHHHHHHHHHTTT----HHHHHHHHHHHTT--HHHHHHHHHHTT--SSHHHHHHHTTTTT-

Foldseek 3Di:
DDDDDDDDDDDDDPDDDDPPPPPDPVPCPVPPPPDDDDPPVPPPDDDDLVRLVVLLVVLVVQLVVVCVVCVPHDDDPVVVLQVSQVVVVHGSVVNVVSCVVVVVPPPQPDDDPVRLVVLLVQLVVVCVVPVPDDSCVSCVVSVHHSVRNVVSVCVVVVVVVDPPPPQDPVSVVVLVVVVVVLVVVVVVVCPDDDDDVLVSLVVSCVVVVHDSVVVVVVCVVVVPDPDPVVVVVVVVVVVD

Sequence (240 aa):
MEFDRISDKEEFDNGKDAEEQSTDSLFDNSNLKESSSNSQKDIKKMYSKVEKQEIIAEFYKLKKEFKSRAKGMSYDMNKIDKKIAQSFGVSRSTINNWKKKFGFSKNKKKYTNAEKWELLKNFYKIKKENPQLRKDKIAQMLNIHISTLYSWERKSKGSKAGIKKIYSEIEKQEIIAAFDELKKEFKTRAKGMLYNVKKLEEKIAKKLGVALRTIYYWKKQFEIPKNKRNALTLNKVEIA

Organism: Globodera rostochiensis (NCBI:txid31243)

Radius of gyration: 35.04 Å; chains: 1; bounding box: 70×90×87 Å